Protein AF-A0A1J3HU16-F1 (afdb_monomer)

InterPro domains:
  IPR007064 Nmd3, N-terminal [PF04981] (1-52)
  IPR039768 Ribosomal export protein Nmd3 [PTHR12746] (1-208)
  IPR048898 60S ribosomal export protein NMD3, OB-fold domain [PF21192] (119-208)
  IPR048899 60S ribosomal export protein NMD3, SH3 domain [PF21193] (55-98)

Secondary structure (DSSP, 8-state):
-----SSHHHHHHHHHHHHHHS-EEEEEEEEEEEEETTTTEEEEEEEEEEEE-SPPTT-EEE--HHHHHHTTS--SEEEEEEESSSEEEE-TTT--EEEE-HHHHHHS----SB-GGG-EEEEEEEEPPPSEEEEETTEEEEEEEEEEEETTEEEEEEEEEESBTTT--TT-EEEEEETTT-----HHHHHHHHH-TT---SEEEEE-

Foldseek 3Di:
DDDDDPDPVVVVVVVVVCLQFFQKDKDKDKDFPDADPVVRDTDIDIDIGIDTAQDDAQFWAQADPVLCVVQVNDDSTWGFHDGTQWTWTADFAPRDIGIGHSVNCVVPPGHGLGDPVQWFKKAWAAKAAFPDWDQDPNDIWTWIWTWIDTPVCNVDIFTFIGRHRVPDDHGDMFIKHQPQPDPRPDPSVVVVQVVDPVGDGRIYTRGD

Solvent-accessible surface area (backbone atoms only — not comparable to full-atom values): 11831 Å² total; per-residue (Å²): 140,86,85,88,66,97,46,71,66,59,48,52,52,50,54,56,50,45,49,63,54,33,31,53,52,71,49,80,50,75,43,83,74,49,71,42,83,90,78,72,46,73,44,68,50,77,46,75,54,74,45,69,65,87,61,49,59,62,14,35,29,42,45,52,70,73,56,16,53,76,56,76,62,44,60,44,60,29,35,25,74,41,70,32,35,40,39,33,38,33,20,53,87,76,67,48,67,44,78,41,44,38,68,62,38,70,76,64,66,78,63,52,59,41,54,59,87,65,53,41,57,27,37,29,66,40,62,46,77,61,80,46,74,44,76,55,96,90,40,82,35,13,35,14,45,32,35,32,21,38,67,92,43,66,91,53,73,46,82,35,62,26,36,52,37,80,77,60,48,58,77,36,61,32,33,18,41,53,53,69,78,52,87,65,95,34,72,49,50,52,52,47,55,75,68,41,90,85,56,73,67,55,44,44,69,76,45,108

Sequence (208 aa):
IDFFFGNKSHANSFVEFLRKVVPIEYRQDQQLVSHDVKSSLYNYKYTYSVKICPVCREDLVCLPSKVASGLGNLGPLVVCTKVSDNITLLDPRTLRCAFLDARQYWRSGFRSALTSRQLVKYFVFDVEPPVGEATVGGQKYALSYVQIARESDIGKMFYVQTHLGHILKPGDQALGYDIYGANVNDNEMEKYRLSVKNGLPEAILIKK

Structure (mmCIF, N/CA/C/O backbone):
data_AF-A0A1J3HU16-F1
#
_entry.id   AF-A0A1J3HU16-F1
#
loop_
_atom_site.group_PDB
_atom_site.id
_atom_site.type_symbol
_atom_site.label_atom_id
_atom_site.label_alt_id
_atom_site.label_comp_id
_atom_site.label_asym_id
_atom_site.label_entity_id
_atom_site.label_seq_id
_atom_site.pdbx_PDB_ins_code
_atom_site.Cartn_x
_atom_site.Cartn_y
_atom_site.Cartn_z
_atom_site.occupancy
_atom_site.B_iso_or_equiv
_atom_site.auth_seq_id
_atom_site.auth_comp_id
_atom_site.auth_asym_id
_atom_site.auth_atom_id
_atom_site.pdbx_PDB_model_num
ATOM 1 N N . ILE A 1 1 ? -18.918 -4.639 12.464 1.00 93.31 1 ILE A N 1
ATOM 2 C CA . ILE A 1 1 ? -18.837 -6.015 12.996 1.00 93.31 1 ILE A CA 1
ATOM 3 C C . ILE A 1 1 ? -18.653 -5.859 14.481 1.00 93.31 1 ILE A C 1
ATOM 5 O O . ILE A 1 1 ? -17.777 -5.098 14.882 1.00 93.31 1 ILE A O 1
ATOM 9 N N . ASP A 1 2 ? -19.500 -6.514 15.261 1.00 94.81 2 ASP A N 1
ATOM 10 C CA . ASP A 1 2 ? -19.606 -6.228 16.684 1.00 94.81 2 ASP A CA 1
ATOM 11 C C . ASP A 1 2 ? -19.319 -7.515 17.457 1.00 94.81 2 ASP A C 1
ATOM 13 O O . ASP A 1 2 ? -19.865 -8.573 17.142 1.00 94.81 2 ASP A O 1
ATOM 17 N N . PHE A 1 3 ? -18.429 -7.422 18.445 1.00 95.44 3 PHE A N 1
ATOM 18 C CA . PHE A 1 3 ? -18.041 -8.534 19.310 1.00 95.44 3 PHE A CA 1
ATOM 19 C C . PHE A 1 3 ? -18.552 -8.273 20.726 1.00 95.44 3 PHE A C 1
ATOM 21 O O . PHE A 1 3 ? -18.331 -7.196 21.282 1.00 95.44 3 PHE A O 1
ATOM 28 N N . PHE A 1 4 ? -19.211 -9.268 21.319 1.00 95.81 4 PHE A N 1
ATOM 29 C CA . PHE A 1 4 ? -19.752 -9.187 22.674 1.00 95.81 4 PHE A CA 1
ATOM 30 C C . PHE A 1 4 ? -18.927 -10.055 23.621 1.00 95.81 4 PHE A C 1
ATOM 32 O O . PHE A 1 4 ? -18.633 -11.210 23.324 1.00 95.81 4 PHE A O 1
ATOM 39 N N . PHE A 1 5 ? -18.568 -9.496 24.776 1.00 95.50 5 PHE A N 1
ATOM 40 C CA . PHE A 1 5 ? -17.759 -10.166 25.791 1.00 95.50 5 PHE A CA 1
ATOM 41 C C . PHE A 1 5 ? -18.494 -10.158 27.130 1.00 95.50 5 PHE A C 1
ATOM 43 O O . PHE A 1 5 ? -19.045 -9.131 27.521 1.00 95.50 5 PHE A O 1
ATOM 50 N N . GLY A 1 6 ? -18.460 -11.283 27.852 1.00 93.69 6 GLY A N 1
ATOM 51 C CA . GLY A 1 6 ? -19.014 -11.364 29.210 1.00 93.69 6 GLY A CA 1
ATOM 52 C C . GLY A 1 6 ? -18.191 -10.585 30.242 1.00 93.69 6 GLY A C 1
ATOM 53 O O . GLY A 1 6 ? -18.754 -10.002 31.161 1.00 93.69 6 GLY A O 1
ATOM 54 N N . ASN A 1 7 ? -16.866 -10.509 30.048 1.00 92.81 7 ASN A N 1
ATOM 55 C CA . ASN A 1 7 ? -15.950 -9.794 30.939 1.00 92.81 7 ASN A CA 1
ATOM 56 C C . ASN A 1 7 ? -15.232 -8.654 30.210 1.00 92.81 7 ASN A C 1
ATOM 58 O O . ASN A 1 7 ? -14.724 -8.827 29.099 1.00 92.81 7 ASN A O 1
ATOM 62 N N . LYS A 1 8 ? -15.078 -7.514 30.897 1.00 92.19 8 LYS A N 1
ATOM 63 C CA . LYS A 1 8 ? -14.315 -6.352 30.405 1.00 92.19 8 LYS A CA 1
ATOM 64 C C . LYS A 1 8 ? -12.852 -6.690 30.093 1.00 92.19 8 LYS A C 1
ATOM 66 O O . LYS A 1 8 ? -12.285 -6.153 29.146 1.00 92.19 8 LYS A O 1
ATOM 71 N N . SER A 1 9 ? -12.240 -7.582 30.871 1.00 94.75 9 SER A N 1
ATOM 72 C CA . SER A 1 9 ? -10.852 -8.015 30.670 1.00 94.75 9 SER A CA 1
ATOM 73 C C . SER A 1 9 ? -10.637 -8.640 29.290 1.00 94.75 9 SER A C 1
ATOM 75 O O . SER A 1 9 ? -9.690 -8.264 28.606 1.00 94.75 9 SER A O 1
ATOM 77 N N . HIS A 1 10 ? -11.546 -9.509 28.835 1.00 96.38 10 HIS A N 1
ATOM 78 C CA . HIS A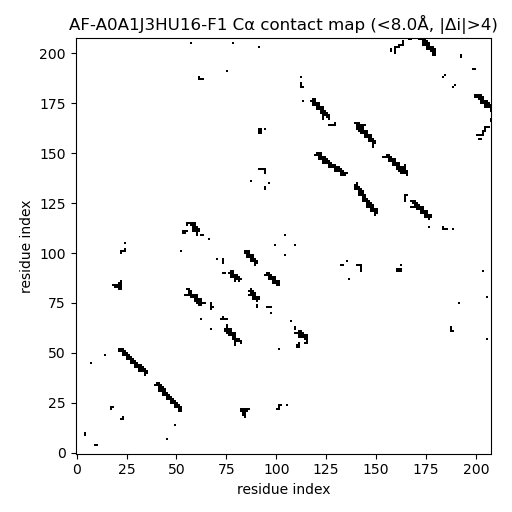 1 10 ? -11.459 -10.126 27.508 1.00 96.38 10 HIS A CA 1
ATOM 79 C C . HIS A 1 10 ? -11.587 -9.094 26.383 1.00 96.38 10 HIS A C 1
ATOM 81 O O . HIS A 1 10 ? -10.826 -9.156 25.420 1.00 96.38 10 HIS A O 1
ATOM 87 N N . ALA A 1 11 ? -12.479 -8.108 26.533 1.00 95.31 11 ALA A N 1
ATOM 88 C CA . ALA A 1 11 ? -12.597 -7.011 25.575 1.00 95.31 11 ALA A CA 1
ATOM 89 C C . ALA A 1 11 ? -11.295 -6.190 25.488 1.00 95.31 11 ALA A C 1
ATOM 91 O O . ALA A 1 11 ? -10.806 -5.929 24.391 1.00 95.31 11 ALA A O 1
ATOM 92 N N . ASN A 1 12 ? -10.682 -5.852 26.629 1.00 95.12 12 ASN A N 1
ATOM 93 C CA . ASN A 1 12 ? -9.389 -5.158 26.659 1.00 95.12 12 ASN A CA 1
ATOM 94 C C . ASN A 1 12 ? -8.281 -5.975 25.980 1.00 95.12 12 ASN A C 1
ATOM 96 O O . ASN A 1 12 ? -7.541 -5.434 25.164 1.00 95.12 12 ASN A O 1
ATOM 100 N N . SER A 1 13 ? -8.180 -7.274 26.279 1.00 96.62 13 SER A N 1
ATOM 101 C CA . SER A 1 13 ? -7.195 -8.155 25.641 1.00 96.62 13 SER A CA 1
ATOM 102 C C . SER A 1 13 ? -7.394 -8.243 24.128 1.00 96.62 13 SER A C 1
ATOM 104 O O . SER A 1 13 ? -6.413 -8.272 23.390 1.00 96.62 13 SER A O 1
ATOM 106 N N . PHE A 1 14 ? -8.643 -8.244 23.656 1.00 96.44 14 PHE A N 1
ATOM 107 C CA . PHE A 1 14 ? -8.948 -8.245 22.227 1.00 96.44 14 PHE A CA 1
ATOM 108 C C . PHE A 1 14 ? -8.526 -6.938 21.545 1.00 96.44 14 PHE A C 1
ATOM 110 O O . PHE A 1 14 ? -7.882 -6.969 20.500 1.00 96.44 14 PHE A O 1
ATOM 117 N N . VAL A 1 15 ? -8.816 -5.785 22.154 1.00 96.06 15 VAL A N 1
ATOM 118 C CA . VAL A 1 15 ? -8.363 -4.483 21.635 1.00 96.06 15 VAL A CA 1
ATOM 119 C C . VAL A 1 15 ? -6.832 -4.399 21.613 1.00 96.06 15 VAL A C 1
ATOM 121 O O . VAL A 1 15 ? -6.253 -3.913 20.642 1.00 96.06 15 VAL A O 1
ATOM 124 N N . GLU A 1 16 ? -6.163 -4.920 22.642 1.00 95.19 16 GLU A N 1
ATOM 125 C CA . GLU A 1 16 ? -4.700 -4.942 22.715 1.00 95.19 16 GLU A CA 1
ATOM 126 C C . GLU A 1 16 ? -4.080 -5.890 21.678 1.00 95.19 16 GLU A C 1
ATOM 128 O O . GLU A 1 16 ? -3.022 -5.601 21.121 1.00 95.19 16 GLU A O 1
ATOM 133 N N . PHE A 1 17 ? -4.756 -6.998 21.362 1.00 95.94 17 PHE A N 1
ATOM 134 C CA . PHE A 1 17 ? -4.392 -7.849 20.233 1.00 95.94 17 PHE A CA 1
ATOM 135 C C . PHE A 1 17 ? -4.504 -7.087 18.908 1.00 95.94 17 PHE A C 1
ATOM 137 O O . PHE A 1 17 ? -3.545 -7.088 18.138 1.00 95.94 17 PHE A O 1
ATOM 144 N N . LEU A 1 18 ? -5.617 -6.380 18.668 1.00 95.19 18 LEU A N 1
ATOM 145 C CA . LEU A 1 18 ? -5.807 -5.594 17.444 1.00 95.19 18 LEU A CA 1
ATOM 146 C C . LEU A 1 18 ? -4.696 -4.555 17.252 1.00 95.19 18 LEU A C 1
ATOM 148 O O . LEU A 1 18 ? -4.158 -4.457 16.154 1.00 95.19 18 LEU A O 1
ATOM 152 N N . ARG A 1 19 ? -4.281 -3.857 18.318 1.00 93.44 19 ARG A N 1
ATOM 153 C CA . ARG A 1 19 ? -3.154 -2.904 18.270 1.00 93.44 19 ARG A CA 1
ATOM 154 C C . ARG A 1 19 ? -1.837 -3.510 17.788 1.00 93.44 19 ARG A C 1
ATOM 156 O O . ARG A 1 19 ? -1.028 -2.793 17.214 1.00 93.44 19 ARG A O 1
ATOM 163 N N . LYS A 1 20 ? -1.597 -4.796 18.058 1.00 93.38 20 LYS A N 1
ATOM 164 C CA . LYS A 1 20 ? -0.353 -5.481 17.673 1.00 93.38 20 LYS A CA 1
ATOM 165 C C . LYS A 1 20 ? -0.353 -5.945 16.221 1.00 93.38 20 LYS A C 1
ATOM 167 O O . LYS A 1 20 ? 0.717 -6.186 15.675 1.00 93.38 20 LYS A O 1
ATOM 172 N N . VAL A 1 21 ? -1.529 -6.123 15.621 1.00 93.62 21 VAL A N 1
ATOM 173 C CA . VAL A 1 21 ? -1.657 -6.704 14.276 1.00 93.62 21 VAL A CA 1
ATOM 174 C C . VAL A 1 21 ? -2.055 -5.684 13.217 1.00 93.62 21 VAL A C 1
ATOM 176 O O . VAL A 1 21 ? -1.715 -5.879 12.054 1.00 93.62 21 VAL A O 1
ATOM 179 N N . VAL A 1 22 ? -2.760 -4.612 13.595 1.00 94.44 22 VAL A N 1
ATOM 180 C CA . VAL A 1 22 ? -3.216 -3.568 12.671 1.00 94.44 22 VAL A CA 1
ATOM 181 C C . VAL A 1 22 ? -3.161 -2.170 13.304 1.00 94.44 22 VAL A C 1
ATOM 183 O O . VAL A 1 22 ? -3.368 -2.029 14.514 1.00 94.44 22 VAL A O 1
ATOM 186 N N . PRO A 1 23 ? -2.978 -1.097 12.512 1.00 94.31 23 PRO A N 1
ATOM 187 C CA . PRO A 1 23 ? -2.979 0.261 13.031 1.00 94.31 23 PRO A CA 1
ATOM 188 C C . PRO A 1 23 ? -4.425 0.676 13.316 1.00 94.31 23 PRO A C 1
ATOM 190 O O . PRO A 1 23 ? -5.244 0.799 12.396 1.00 94.31 23 PRO A O 1
ATOM 193 N N . ILE A 1 24 ? -4.746 0.892 14.594 1.00 95.62 24 ILE A N 1
ATOM 194 C CA . ILE A 1 24 ? -6.099 1.248 15.038 1.00 95.62 24 ILE A CA 1
ATOM 195 C C . ILE A 1 24 ? -6.145 2.546 15.834 1.00 95.62 24 ILE A C 1
ATOM 197 O O . ILE A 1 24 ? -5.217 2.892 16.564 1.00 95.62 24 ILE A O 1
ATOM 201 N N . GLU A 1 25 ? -7.276 3.230 15.731 1.00 94.69 25 GLU A N 1
ATOM 202 C CA . GLU A 1 25 ? -7.736 4.229 16.691 1.00 94.69 25 GLU A CA 1
ATOM 203 C C . GLU A 1 25 ? -8.942 3.635 17.409 1.00 94.69 25 GLU A C 1
ATOM 205 O O . GLU A 1 25 ? -9.815 3.050 16.769 1.00 94.69 25 GLU A O 1
ATOM 210 N N . TYR A 1 26 ? -9.017 3.759 18.732 1.00 95.00 26 TYR A N 1
ATOM 211 C CA . TYR A 1 26 ? -10.227 3.362 19.435 1.00 95.00 26 TYR A CA 1
ATOM 212 C C . TYR A 1 26 ? -10.632 4.360 20.501 1.00 95.00 26 TYR A C 1
ATOM 214 O O . TYR A 1 26 ? -9.804 5.051 21.094 1.00 95.00 26 TYR A O 1
ATOM 222 N N . ARG A 1 27 ? -11.932 4.363 20.777 1.00 94.94 27 ARG A N 1
ATOM 223 C CA . ARG A 1 27 ? -12.559 5.090 21.872 1.00 94.94 27 ARG A CA 1
ATOM 224 C C . ARG A 1 27 ? -13.280 4.105 22.783 1.00 94.94 27 ARG A C 1
ATOM 226 O O . ARG A 1 27 ? -13.908 3.163 22.304 1.00 94.94 27 ARG A O 1
ATOM 233 N N . GLN A 1 28 ? -13.178 4.327 24.088 1.00 95.12 28 GLN A N 1
ATOM 234 C CA . GLN A 1 28 ? -13.913 3.575 25.096 1.00 95.12 28 GLN A CA 1
ATOM 235 C C . GLN A 1 28 ? -14.977 4.484 25.707 1.00 95.12 28 GLN A C 1
ATOM 237 O O . GLN A 1 28 ? -14.651 5.560 26.199 1.00 95.12 28 GLN A O 1
ATOM 242 N N . ASP A 1 29 ? -16.216 4.012 25.729 1.00 94.06 29 ASP A N 1
ATOM 243 C CA . ASP A 1 29 ? -17.324 4.648 26.431 1.00 94.06 29 ASP A CA 1
ATOM 244 C C . ASP A 1 29 ? -17.891 3.671 27.477 1.00 94.06 29 ASP A C 1
ATOM 246 O O . ASP A 1 29 ? -17.781 2.447 27.346 1.00 94.06 29 ASP A O 1
ATOM 250 N N . GLN A 1 30 ? -18.477 4.208 28.547 1.00 93.44 30 GLN A N 1
ATOM 251 C CA . GLN A 1 30 ? -19.139 3.419 29.586 1.00 93.44 30 GLN A CA 1
ATOM 252 C C . GLN A 1 30 ? -20.523 3.992 29.878 1.00 93.44 30 GLN A C 1
ATOM 254 O O . GLN A 1 30 ? -20.693 5.205 29.972 1.00 93.44 30 GLN A O 1
ATOM 259 N N . GLN A 1 31 ? -21.499 3.108 30.040 1.00 92.06 31 GLN A N 1
ATOM 260 C CA . GLN A 1 31 ? -22.870 3.448 30.390 1.00 92.06 31 GLN A CA 1
ATOM 261 C C . GLN A 1 31 ? -23.229 2.746 31.698 1.00 92.06 31 GLN A C 1
ATOM 263 O O . GLN A 1 31 ? -23.089 1.528 31.805 1.00 92.06 31 GLN A O 1
ATOM 268 N N . LEU A 1 32 ? -23.687 3.504 32.696 1.00 92.25 32 LEU A N 1
ATOM 269 C CA . LEU A 1 32 ? -24.220 2.927 33.928 1.00 92.25 32 LEU A CA 1
ATOM 270 C C . LEU A 1 32 ? -25.569 2.268 33.619 1.00 92.25 32 LEU A C 1
ATOM 272 O O . LEU A 1 32 ? -26.473 2.923 33.107 1.00 92.25 32 LEU A O 1
ATOM 276 N N . VAL A 1 33 ? -25.685 0.975 33.911 1.00 91.75 33 VAL A N 1
ATOM 277 C CA . VAL A 1 33 ? -26.916 0.196 33.718 1.00 91.75 33 VAL A CA 1
ATOM 278 C C . VAL A 1 33 ? -27.712 0.148 35.014 1.00 91.75 33 VAL A C 1
ATOM 280 O O . VAL A 1 33 ? -28.913 0.393 35.010 1.00 91.75 33 VAL A O 1
ATOM 283 N N . SER A 1 34 ? -27.047 -0.146 36.132 1.00 90.25 34 SER A N 1
ATOM 284 C CA . SER A 1 34 ? -27.687 -0.174 37.446 1.00 90.25 34 SER A CA 1
ATOM 285 C C . SER A 1 34 ? -26.686 0.113 38.559 1.00 90.25 34 SER A C 1
ATOM 287 O O . SER A 1 34 ? -25.485 -0.109 38.403 1.00 90.25 34 SER A O 1
ATOM 289 N N . HIS A 1 35 ? -27.192 0.564 39.701 1.00 92.44 35 HIS A N 1
ATOM 290 C CA . HIS A 1 35 ? -26.414 0.791 40.912 1.00 92.44 35 HIS A CA 1
ATOM 291 C C . HIS A 1 35 ? -27.205 0.283 42.121 1.00 92.44 35 HIS A C 1
ATOM 293 O O . HIS A 1 35 ? -28.369 0.649 42.285 1.00 92.44 35 HIS A O 1
ATOM 299 N N . ASP A 1 36 ? -26.587 -0.557 42.949 1.00 89.12 36 ASP A N 1
ATOM 300 C CA . ASP A 1 36 ? -27.142 -0.978 44.234 1.00 89.12 36 ASP A CA 1
ATOM 301 C C . ASP A 1 36 ? -26.549 -0.122 45.357 1.00 89.12 36 ASP A C 1
ATOM 303 O O . ASP A 1 36 ? -25.391 -0.276 45.741 1.00 89.12 36 ASP A O 1
ATOM 307 N N . VAL A 1 37 ? -27.377 0.771 45.902 1.00 87.19 37 VAL A N 1
ATOM 308 C CA . VAL A 1 37 ? -26.998 1.735 46.945 1.00 87.19 37 VAL A CA 1
ATOM 309 C C . VAL A 1 37 ? -26.574 1.043 48.245 1.00 87.19 37 VAL A C 1
ATOM 311 O O . VAL A 1 37 ? -25.753 1.583 48.981 1.00 87.19 37 VAL A O 1
ATOM 314 N N . LYS A 1 38 ? -27.104 -0.151 48.543 1.00 87.81 38 LYS A N 1
ATOM 315 C CA . LYS A 1 38 ? -26.815 -0.852 49.805 1.00 87.81 38 LYS A CA 1
ATOM 316 C C . LYS A 1 38 ? -25.465 -1.557 49.777 1.00 87.81 38 LYS A C 1
ATOM 318 O O . LYS A 1 38 ? -24.774 -1.583 50.789 1.00 87.81 38 LYS A O 1
ATOM 323 N N . SER A 1 39 ? -25.097 -2.122 48.629 1.00 83.12 39 SER A N 1
ATOM 324 C CA . SER A 1 39 ? -23.826 -2.830 48.437 1.00 83.12 39 SER A CA 1
ATOM 325 C C . SER A 1 39 ? -22.752 -1.980 47.748 1.00 83.12 39 SER A C 1
ATOM 327 O O . SER A 1 39 ? -21.614 -2.424 47.624 1.00 83.12 39 SER A O 1
ATOM 329 N N . SER A 1 40 ? -23.088 -0.755 47.318 1.00 87.25 40 SER A N 1
ATOM 330 C CA . SER A 1 40 ? -22.221 0.121 46.512 1.00 87.25 40 SER A CA 1
ATOM 331 C C . SER A 1 40 ? -21.687 -0.562 45.242 1.00 87.25 40 SER A C 1
ATOM 333 O O . SER A 1 40 ? -20.582 -0.269 44.780 1.00 87.25 40 SER A O 1
ATOM 335 N N . LEU A 1 41 ? -22.464 -1.490 44.671 1.00 86.75 41 LEU A N 1
ATOM 336 C CA . LEU A 1 41 ? -22.131 -2.196 43.434 1.00 86.75 41 LEU A CA 1
ATOM 337 C C . LEU A 1 41 ? -22.701 -1.456 42.225 1.00 86.75 41 LEU A C 1
ATOM 339 O O . LEU A 1 41 ? -23.889 -1.137 42.166 1.00 86.75 41 LEU A O 1
ATOM 343 N N . TYR A 1 42 ? -21.853 -1.227 41.225 1.00 87.62 42 TYR A N 1
ATOM 344 C CA . TYR A 1 42 ? -22.211 -0.541 39.988 1.00 87.62 42 TYR A CA 1
ATOM 345 C C . TYR A 1 42 ? -22.063 -1.489 38.801 1.00 87.62 42 TYR A C 1
ATOM 347 O O . TYR A 1 42 ? -20.982 -2.024 38.555 1.00 87.62 42 TYR A O 1
ATOM 355 N N . ASN A 1 43 ? -23.130 -1.641 38.022 1.00 87.94 43 ASN A N 1
ATOM 356 C CA . ASN A 1 43 ? -23.112 -2.401 36.781 1.00 87.94 43 ASN A CA 1
ATOM 357 C C . ASN A 1 43 ? -22.964 -1.443 35.605 1.00 87.94 43 ASN A C 1
ATOM 359 O O . ASN A 1 43 ? -23.867 -0.658 35.307 1.00 87.94 43 ASN A O 1
ATOM 363 N N . TYR A 1 44 ? -21.831 -1.537 34.918 1.00 90.62 44 TYR A N 1
ATOM 364 C CA . TYR A 1 44 ? -21.532 -0.743 33.733 1.00 90.62 44 TYR A CA 1
ATOM 365 C C . TYR A 1 44 ? -21.534 -1.612 32.479 1.00 90.62 44 TYR A C 1
ATOM 367 O O . TYR A 1 44 ? -20.977 -2.710 32.464 1.00 90.62 44 TYR A O 1
ATOM 375 N N . LYS A 1 45 ? -22.093 -1.077 31.394 1.00 92.62 45 LYS A N 1
ATOM 376 C CA . LYS A 1 45 ? -21.897 -1.587 30.040 1.00 92.62 45 LYS A CA 1
ATOM 377 C C . LYS A 1 45 ? -20.769 -0.798 29.385 1.00 92.62 45 LYS A C 1
ATOM 379 O O . LYS A 1 45 ? -20.826 0.428 29.320 1.00 92.62 45 LYS A O 1
ATOM 384 N N . TYR A 1 46 ? -19.748 -1.503 28.915 1.00 94.25 46 TYR A N 1
ATOM 385 C CA . TYR A 1 46 ? -18.593 -0.909 28.243 1.00 94.25 46 TYR A CA 1
ATOM 386 C C . TYR A 1 46 ? -18.704 -1.100 26.734 1.00 94.25 46 TYR A C 1
ATOM 388 O O . TYR A 1 46 ? -19.003 -2.201 26.273 1.00 94.25 46 TYR A O 1
ATOM 396 N N . THR A 1 47 ? -18.410 -0.044 25.981 1.00 95.75 47 THR A N 1
ATOM 397 C CA . THR A 1 47 ? -18.397 -0.062 24.517 1.00 95.75 47 THR A CA 1
ATOM 398 C C . THR A 1 47 ? -17.034 0.404 24.026 1.00 95.75 47 THR A C 1
ATOM 400 O O . THR A 1 47 ? -16.553 1.463 24.425 1.00 95.75 47 THR A O 1
ATOM 403 N N . TYR A 1 48 ? -16.420 -0.379 23.141 1.00 96.44 48 TYR A N 1
ATOM 404 C CA . TYR A 1 48 ? -15.153 -0.046 22.495 1.00 96.44 48 TYR A CA 1
ATOM 405 C C . TYR A 1 48 ? -15.414 0.171 21.006 1.00 96.44 48 TYR A C 1
ATOM 407 O O . TYR A 1 48 ? -15.735 -0.770 20.284 1.00 96.44 48 TYR A O 1
ATOM 415 N N . SER A 1 49 ? -15.295 1.414 20.545 1.00 96.44 49 SER A N 1
ATOM 416 C CA . SER A 1 49 ? -15.398 1.759 19.128 1.00 96.44 49 SER A CA 1
ATOM 417 C C . SER A 1 49 ? -14.000 1.747 18.528 1.00 96.44 49 SER A C 1
ATOM 419 O O . SER A 1 49 ? -13.204 2.636 18.823 1.00 96.44 49 SER A O 1
ATOM 421 N N . VAL A 1 50 ? -13.687 0.721 17.735 1.00 96.19 50 VAL A N 1
ATOM 422 C CA . VAL A 1 50 ? -12.375 0.539 17.100 1.00 96.19 50 VAL A CA 1
ATOM 423 C C . VAL A 1 50 ? -12.475 0.861 15.610 1.00 96.19 50 VAL A C 1
ATOM 425 O O . VAL A 1 50 ? -13.319 0.312 14.905 1.00 96.19 50 VAL A O 1
ATOM 428 N N . LYS A 1 51 ? -11.589 1.728 15.120 1.00 95.19 51 LYS A N 1
ATOM 429 C CA . LYS A 1 51 ? -11.414 2.071 13.708 1.00 95.19 51 LYS A CA 1
ATOM 430 C C . LYS A 1 51 ? -10.072 1.547 13.217 1.00 95.19 51 LYS A C 1
ATOM 432 O O . LYS A 1 51 ? -9.039 1.817 13.826 1.00 95.19 51 LYS A O 1
ATOM 437 N N . ILE A 1 52 ? -10.095 0.826 12.102 1.00 94.19 52 ILE A N 1
ATOM 438 C CA . ILE A 1 52 ? -8.898 0.318 11.421 1.00 94.19 52 ILE A CA 1
ATOM 439 C C . ILE A 1 52 ? -8.515 1.299 10.311 1.00 94.19 52 ILE A C 1
ATOM 441 O O . ILE A 1 52 ? -9.389 1.921 9.699 1.00 94.19 52 ILE A O 1
ATOM 445 N N . CYS A 1 53 ? -7.215 1.447 10.058 1.00 94.38 53 CYS A N 1
ATOM 446 C CA . CYS A 1 53 ? -6.730 2.198 8.907 1.00 94.38 53 CYS A CA 1
ATOM 447 C C . CYS A 1 53 ? -7.343 1.659 7.588 1.00 94.38 53 CYS A C 1
ATOM 449 O O . CYS A 1 53 ? -7.297 0.453 7.350 1.00 94.38 53 CYS A O 1
ATOM 451 N N . PRO A 1 54 ? -7.907 2.517 6.716 1.00 93.50 54 PRO A N 1
ATOM 452 C CA . PRO A 1 54 ? -8.489 2.116 5.434 1.00 93.50 54 PRO A CA 1
ATOM 453 C C . PRO A 1 54 ? -7.463 1.729 4.354 1.00 93.50 54 PRO A C 1
ATOM 455 O O . PRO A 1 54 ? -7.878 1.262 3.297 1.00 93.50 54 PRO A O 1
ATOM 458 N N . VAL A 1 55 ? -6.161 1.946 4.576 1.00 94.88 55 VAL A N 1
ATOM 459 C CA . VAL A 1 55 ? -5.103 1.626 3.604 1.00 94.88 55 VAL A CA 1
ATOM 460 C C . VAL A 1 55 ? -4.747 0.147 3.698 1.00 94.88 55 VAL A C 1
ATOM 462 O O . VAL A 1 55 ? -4.400 -0.346 4.773 1.00 94.88 55 VAL A O 1
ATOM 465 N N . CYS A 1 56 ? -4.812 -0.556 2.570 1.00 94.44 56 CYS A N 1
ATOM 466 C CA . CYS A 1 56 ? -4.487 -1.974 2.483 1.00 94.44 56 CYS A CA 1
ATOM 467 C C . CYS A 1 56 ? -3.096 -2.206 1.883 1.00 94.44 56 CYS A C 1
ATOM 469 O O . CYS A 1 56 ? -2.498 -1.336 1.252 1.00 94.44 56 CYS A O 1
ATOM 471 N N . ARG A 1 57 ? -2.590 -3.431 2.050 1.00 94.81 57 ARG A N 1
ATOM 472 C CA . ARG A 1 57 ? -1.412 -3.904 1.316 1.00 94.81 57 ARG A CA 1
ATOM 473 C C . ARG A 1 57 ? -1.683 -3.817 -0.193 1.00 94.81 57 ARG A C 1
ATOM 475 O O . ARG A 1 57 ? -2.774 -4.172 -0.625 1.00 94.81 57 ARG A O 1
ATOM 482 N N . GLU A 1 58 ? -0.675 -3.410 -0.960 1.00 95.25 58 GLU A N 1
ATOM 483 C CA . GLU A 1 58 ? -0.689 -3.221 -2.422 1.00 95.25 58 GLU A CA 1
ATOM 484 C C . GLU A 1 58 ? -1.494 -2.012 -2.919 1.00 95.25 58 GLU A C 1
ATOM 486 O O . GLU A 1 58 ? -1.556 -1.779 -4.126 1.00 95.25 58 GLU A O 1
ATOM 491 N N . ASP A 1 59 ? -2.066 -1.206 -2.026 1.00 95.75 59 ASP A N 1
ATOM 492 C CA . ASP A 1 59 ? -2.746 0.025 -2.419 1.00 95.75 59 ASP A CA 1
ATOM 493 C C . ASP A 1 59 ? -1.751 1.103 -2.868 1.00 95.75 59 ASP A C 1
ATOM 495 O O . ASP A 1 59 ? -0.657 1.252 -2.306 1.00 95.75 59 ASP A O 1
ATOM 499 N N . LEU A 1 60 ? -2.165 1.887 -3.865 1.00 95.31 60 LEU A N 1
ATOM 500 C CA . LEU A 1 60 ? -1.457 3.088 -4.291 1.00 95.31 60 LEU A CA 1
ATOM 501 C C . LEU A 1 60 ? -1.999 4.287 -3.521 1.00 95.31 60 LEU A C 1
ATOM 503 O O . LEU A 1 60 ? -3.204 4.542 -3.503 1.00 95.31 60 LEU A O 1
ATOM 507 N N . VAL A 1 61 ? -1.103 5.056 -2.924 1.00 95.06 61 VAL A N 1
ATOM 508 C CA . VAL A 1 61 ? -1.431 6.243 -2.141 1.00 95.06 61 VAL A CA 1
ATOM 509 C C . VAL A 1 61 ? -0.737 7.448 -2.762 1.00 95.06 61 VAL A C 1
ATOM 511 O O . VAL A 1 61 ? 0.459 7.405 -3.052 1.00 95.06 61 VAL A O 1
ATOM 514 N N . CYS A 1 62 ? -1.481 8.542 -2.916 1.00 93.62 62 CYS A N 1
ATOM 515 C CA . CYS A 1 62 ? -0.898 9.852 -3.164 1.00 93.62 62 CYS A CA 1
ATOM 516 C C . CYS A 1 62 ? -0.827 10.613 -1.841 1.00 93.62 62 CYS A C 1
ATOM 518 O O . CYS A 1 62 ? -1.848 10.982 -1.263 1.00 93.62 62 CYS A O 1
ATOM 520 N N . LEU A 1 63 ? 0.384 10.794 -1.321 1.00 93.38 63 LEU A N 1
ATOM 521 C CA . LEU A 1 63 ? 0.593 11.443 -0.036 1.00 93.38 63 LEU A CA 1
ATOM 522 C C . LEU A 1 63 ? 0.314 12.947 -0.138 1.00 93.38 63 LEU A C 1
ATOM 524 O O . LEU A 1 63 ? 0.889 13.613 -1.004 1.00 93.38 63 LEU A O 1
ATOM 528 N N . PRO A 1 64 ? -0.462 13.517 0.802 1.00 92.19 64 PRO A N 1
ATOM 529 C CA . PRO A 1 64 ? -0.539 14.959 0.949 1.00 92.19 64 PRO A CA 1
ATOM 530 C C . PRO A 1 64 ? 0.842 15.548 1.240 1.00 92.19 64 PRO A C 1
ATOM 532 O O . PRO A 1 64 ? 1.618 14.971 2.006 1.00 92.19 64 PRO A O 1
ATOM 535 N N . SER A 1 65 ? 1.127 16.740 0.712 1.00 89.56 65 SER A N 1
ATOM 536 C CA . SER A 1 65 ? 2.443 17.392 0.848 1.00 89.56 65 SER A CA 1
ATOM 537 C C . SER A 1 65 ? 2.936 17.485 2.297 1.00 89.56 65 SER A C 1
ATOM 539 O O . SER A 1 65 ? 4.099 17.211 2.579 1.00 89.56 65 SER A O 1
ATOM 541 N N . LYS A 1 66 ? 2.036 17.780 3.244 1.00 90.06 66 LYS A N 1
ATOM 542 C CA . LYS A 1 66 ? 2.347 17.826 4.684 1.00 90.06 66 LYS A CA 1
ATOM 543 C C . LYS A 1 66 ? 2.849 16.483 5.222 1.00 90.06 66 LYS A C 1
ATOM 545 O O . LYS A 1 66 ? 3.781 16.458 6.023 1.00 90.06 66 LYS A O 1
ATOM 550 N N . VAL A 1 67 ? 2.237 15.381 4.787 1.00 92.00 67 VAL A N 1
ATOM 551 C CA . VAL A 1 67 ? 2.614 14.022 5.200 1.00 92.00 67 VAL A CA 1
ATOM 552 C C . VAL A 1 67 ? 3.933 13.634 4.542 1.00 92.00 67 VAL A C 1
ATOM 554 O O . VAL A 1 67 ? 4.846 13.187 5.229 1.00 92.00 67 VAL A O 1
ATOM 557 N N . ALA A 1 68 ? 4.069 13.886 3.238 1.00 91.81 68 ALA A N 1
ATOM 558 C CA . ALA A 1 68 ? 5.296 13.638 2.488 1.00 91.81 68 ALA A CA 1
ATOM 559 C C . ALA A 1 68 ? 6.510 14.339 3.121 1.00 91.81 68 ALA A C 1
ATOM 561 O O . ALA A 1 68 ? 7.538 13.700 3.352 1.00 91.81 68 ALA A O 1
ATOM 562 N N . SER A 1 69 ? 6.386 15.625 3.474 1.00 91.12 69 SER A N 1
ATOM 563 C CA . SER A 1 69 ? 7.453 16.378 4.145 1.00 91.12 69 SER A CA 1
ATOM 564 C C . SER A 1 69 ? 7.774 15.839 5.539 1.00 91.12 69 SER A C 1
ATOM 566 O O . SER A 1 69 ? 8.948 15.719 5.884 1.00 91.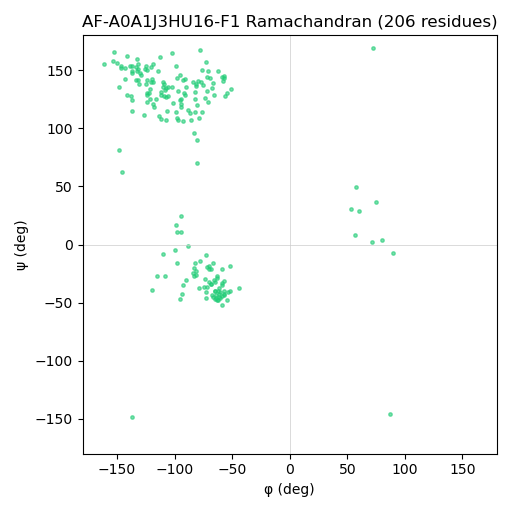12 69 SER A O 1
ATOM 568 N N . GLY A 1 70 ? 6.759 15.445 6.316 1.00 90.31 70 GLY A N 1
ATOM 569 C CA . GLY A 1 70 ? 6.954 14.802 7.620 1.00 90.31 70 GLY A CA 1
ATOM 570 C C . GLY A 1 70 ? 7.672 13.449 7.539 1.00 90.31 70 GLY A C 1
ATOM 571 O O . GLY A 1 70 ? 8.376 13.074 8.472 1.00 90.31 70 GLY A O 1
ATOM 572 N N . LEU A 1 71 ? 7.551 12.748 6.408 1.00 91.06 71 LEU A N 1
ATOM 573 C CA . LEU A 1 71 ? 8.208 11.467 6.126 1.00 91.06 71 LEU A CA 1
ATOM 574 C C . LEU A 1 71 ? 9.535 11.624 5.355 1.00 91.06 71 LEU A C 1
ATOM 576 O O . LEU A 1 71 ? 9.973 10.705 4.666 1.00 91.06 71 LEU A O 1
ATOM 580 N N . GLY A 1 72 ? 10.190 12.786 5.453 1.00 89.81 72 GLY A N 1
ATOM 581 C CA . GLY A 1 72 ? 11.496 13.021 4.825 1.00 89.81 72 GLY A CA 1
ATOM 582 C C . GLY A 1 72 ? 11.423 13.227 3.309 1.00 89.81 72 GLY A C 1
ATOM 583 O O . GLY A 1 72 ? 12.317 12.778 2.581 1.00 89.81 72 GLY A O 1
ATOM 584 N N . ASN A 1 73 ? 10.363 13.899 2.849 1.00 90.94 73 ASN A N 1
ATOM 585 C CA . ASN A 1 73 ? 10.037 14.142 1.441 1.00 90.94 73 ASN A CA 1
ATOM 586 C C . ASN A 1 73 ? 9.894 12.838 0.639 1.00 90.94 73 ASN A C 1
ATOM 588 O O . ASN A 1 73 ? 10.520 12.670 -0.408 1.00 90.94 73 ASN A O 1
ATOM 592 N N . LEU A 1 74 ? 9.103 11.898 1.165 1.00 91.94 74 LEU A N 1
ATOM 593 C CA . LEU A 1 74 ? 8.746 10.661 0.469 1.00 91.94 74 LEU A CA 1
ATOM 594 C C . LEU A 1 74 ? 7.588 10.901 -0.514 1.00 91.94 74 LEU A C 1
ATOM 596 O O . LEU A 1 74 ? 6.598 11.540 -0.157 1.00 91.94 74 LEU A O 1
ATOM 600 N N . GLY A 1 75 ? 7.669 10.316 -1.710 1.00 85.31 75 GLY A N 1
ATOM 601 C CA . GLY A 1 75 ? 6.576 10.308 -2.680 1.00 85.31 75 GLY A CA 1
ATOM 602 C C . GLY A 1 75 ? 6.563 11.538 -3.603 1.00 85.31 75 GLY A C 1
ATOM 603 O O . GLY A 1 75 ? 7.628 12.017 -3.999 1.00 85.31 75 GLY A O 1
ATOM 604 N N . PRO A 1 76 ? 5.377 12.037 -4.005 1.00 88.69 76 PRO A N 1
ATOM 605 C CA . PRO A 1 76 ? 4.079 11.823 -3.354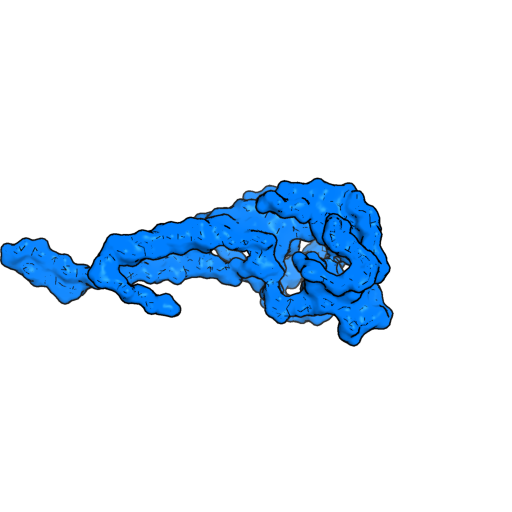 1.00 88.69 76 PRO A CA 1
ATOM 606 C C . PRO A 1 76 ? 3.370 10.515 -3.730 1.00 88.69 76 PRO A C 1
ATOM 608 O O . PRO A 1 76 ? 2.543 10.058 -2.949 1.00 88.69 76 PRO A O 1
ATOM 611 N N . LEU A 1 77 ? 3.708 9.871 -4.852 1.00 92.50 77 LEU A N 1
ATOM 612 C CA . LEU A 1 77 ? 3.186 8.541 -5.184 1.00 92.50 77 LEU A CA 1
ATOM 613 C C . LEU A 1 77 ? 3.953 7.447 -4.443 1.00 92.50 77 LEU A C 1
ATOM 615 O O . LEU A 1 77 ? 5.160 7.296 -4.627 1.00 92.50 77 LEU A O 1
ATOM 619 N N . VAL A 1 78 ? 3.245 6.670 -3.627 1.00 95.38 78 VAL A N 1
ATOM 620 C CA . VAL A 1 78 ? 3.818 5.570 -2.844 1.00 95.38 78 VAL A CA 1
ATOM 621 C C . VAL A 1 78 ? 2.901 4.353 -2.855 1.00 95.38 78 VAL A C 1
ATOM 623 O O . VAL A 1 78 ? 1.684 4.464 -2.988 1.00 95.38 78 VAL A O 1
ATOM 626 N N . VAL A 1 79 ? 3.491 3.178 -2.673 1.00 95.75 79 VAL A N 1
ATOM 627 C CA . VAL A 1 79 ? 2.793 1.896 -2.566 1.00 95.75 79 VAL A CA 1
ATOM 628 C C . VAL A 1 79 ? 2.846 1.419 -1.121 1.00 95.75 79 VAL A C 1
ATOM 630 O O . VAL A 1 79 ? 3.904 1.4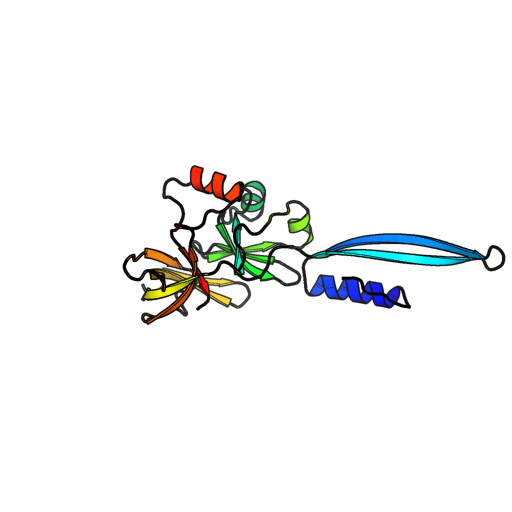46 -0.487 1.00 95.75 79 VAL A O 1
ATOM 633 N N . CYS A 1 80 ? 1.720 0.946 -0.591 1.00 95.44 80 CYS A N 1
ATOM 634 C CA . CYS A 1 80 ? 1.707 0.282 0.705 1.00 95.44 80 CYS A CA 1
ATOM 635 C C . CYS A 1 80 ? 2.194 -1.166 0.566 1.00 95.44 80 CYS A C 1
ATOM 637 O O . CYS A 1 80 ? 1.501 -2.022 0.021 1.00 95.44 80 CYS A O 1
ATOM 639 N N . THR A 1 81 ? 3.389 -1.471 1.067 1.00 94.12 81 THR A N 1
ATOM 640 C CA . THR A 1 81 ? 3.991 -2.808 0.912 1.00 94.12 81 THR A CA 1
ATOM 641 C C . THR A 1 81 ? 3.629 -3.754 2.049 1.00 94.12 81 THR A C 1
ATOM 643 O O . THR A 1 81 ? 3.516 -4.964 1.841 1.00 94.12 81 THR A O 1
ATOM 646 N N . LYS A 1 82 ? 3.421 -3.219 3.256 1.00 92.88 82 LYS A N 1
ATOM 647 C CA . LYS A 1 82 ? 3.087 -3.995 4.452 1.00 92.88 82 LYS A CA 1
ATOM 648 C C . LYS A 1 82 ? 2.194 -3.190 5.390 1.00 92.88 82 LYS A C 1
ATOM 650 O O . LYS A 1 82 ? 2.486 -2.033 5.684 1.00 92.88 82 LYS A O 1
ATOM 655 N N . VAL A 1 83 ? 1.159 -3.848 5.906 1.00 93.25 83 VAL A N 1
ATOM 656 C CA . VAL A 1 83 ? 0.319 -3.357 7.005 1.00 93.25 83 VAL A CA 1
ATOM 657 C C . VAL A 1 83 ? 0.446 -4.349 8.160 1.00 93.25 83 VAL A C 1
ATOM 659 O O . VAL A 1 83 ? 0.202 -5.540 7.982 1.00 93.25 83 VAL A O 1
ATOM 662 N N . SER A 1 84 ? 0.905 -3.857 9.304 1.00 91.12 84 SER A N 1
ATOM 663 C CA . SER A 1 84 ? 1.087 -4.565 10.580 1.00 91.12 84 SER A CA 1
ATOM 664 C C . SER A 1 84 ? 0.586 -3.625 11.689 1.00 91.12 84 SER A C 1
ATOM 666 O O . SER A 1 84 ? -0.269 -2.786 11.428 1.00 91.12 84 SER A O 1
ATOM 668 N N . ASP A 1 85 ? 1.147 -3.669 12.893 1.00 90.69 85 ASP A N 1
ATOM 669 C CA . ASP A 1 85 ? 1.151 -2.545 13.843 1.00 90.69 85 ASP A CA 1
ATOM 670 C C . ASP A 1 85 ? 1.489 -1.184 13.191 1.00 90.69 85 ASP A C 1
ATOM 672 O O . ASP A 1 85 ? 0.862 -0.171 13.512 1.00 90.69 85 ASP A O 1
ATOM 676 N N . ASN A 1 86 ? 2.412 -1.183 12.220 1.00 92.81 86 ASN A N 1
ATOM 677 C CA . ASN A 1 86 ? 2.799 -0.014 11.428 1.00 92.81 86 ASN A CA 1
ATOM 678 C C . ASN A 1 86 ? 2.519 -0.206 9.926 1.00 92.81 86 ASN A C 1
ATOM 680 O O . ASN A 1 86 ? 2.509 -1.324 9.399 1.00 92.81 86 ASN A O 1
ATOM 684 N N . ILE A 1 87 ? 2.345 0.909 9.216 1.00 94.31 87 ILE A N 1
ATOM 685 C CA . ILE A 1 87 ? 2.181 0.960 7.759 1.00 94.31 87 ILE A CA 1
ATOM 686 C C . ILE A 1 87 ? 3.551 1.208 7.131 1.00 94.31 87 ILE A C 1
ATOM 688 O O . ILE A 1 87 ? 4.228 2.177 7.466 1.00 94.31 87 ILE A O 1
ATOM 692 N N . THR A 1 88 ? 3.964 0.342 6.209 1.00 94.56 88 THR A N 1
ATOM 693 C CA . THR A 1 88 ? 5.189 0.530 5.421 1.00 94.56 88 THR A CA 1
ATOM 694 C C . THR A 1 88 ? 4.826 1.045 4.036 1.00 94.56 88 THR A C 1
ATOM 696 O O . THR A 1 88 ? 4.068 0.402 3.305 1.00 94.56 88 THR A O 1
ATOM 699 N N . LEU A 1 89 ? 5.373 2.205 3.687 1.00 95.31 89 LEU A N 1
ATOM 700 C CA . LEU A 1 89 ? 5.210 2.850 2.389 1.00 95.31 89 LEU A CA 1
ATOM 701 C C . LEU A 1 89 ? 6.530 2.776 1.623 1.00 95.31 89 LEU A C 1
ATOM 703 O O . LEU A 1 89 ? 7.592 3.000 2.205 1.00 95.31 89 LEU A O 1
ATOM 707 N N . LEU A 1 90 ? 6.455 2.486 0.329 1.00 95.31 90 LEU A N 1
ATOM 708 C CA . LEU A 1 90 ? 7.587 2.430 -0.592 1.00 95.31 90 LEU A CA 1
ATOM 709 C C . LEU A 1 90 ? 7.333 3.382 -1.760 1.00 95.31 90 LEU A C 1
ATOM 711 O O . LEU A 1 90 ? 6.278 3.321 -2.386 1.00 95.31 90 LEU A O 1
ATOM 715 N N . ASP A 1 91 ? 8.306 4.224 -2.085 1.00 94.38 91 ASP A N 1
ATOM 716 C CA . ASP A 1 91 ? 8.318 4.946 -3.354 1.00 94.38 91 ASP A CA 1
ATOM 717 C C . ASP A 1 91 ? 8.894 4.020 -4.446 1.00 94.38 91 ASP A C 1
ATOM 719 O O . ASP A 1 91 ? 10.080 3.671 -4.387 1.00 94.38 91 ASP A O 1
ATOM 723 N N . PRO A 1 92 ? 8.090 3.610 -5.447 1.00 92.62 92 PRO A N 1
ATOM 724 C CA . PRO A 1 92 ? 8.519 2.661 -6.475 1.00 92.62 92 PRO A CA 1
ATOM 725 C C . PRO A 1 92 ? 9.615 3.214 -7.398 1.00 92.62 92 PRO A C 1
ATOM 727 O O . PRO A 1 92 ? 10.255 2.436 -8.101 1.00 92.62 92 PRO A O 1
ATOM 730 N N . ARG A 1 93 ? 9.839 4.535 -7.403 1.00 89.94 93 ARG A N 1
ATOM 731 C CA . ARG A 1 93 ? 10.809 5.218 -8.266 1.00 89.94 93 ARG A CA 1
ATOM 732 C C . ARG A 1 93 ? 12.170 5.392 -7.601 1.00 89.94 93 ARG A C 1
ATOM 734 O O . ARG A 1 93 ? 13.197 5.366 -8.267 1.00 89.94 93 ARG A O 1
ATOM 741 N N . THR A 1 94 ? 12.180 5.619 -6.289 1.00 90.88 94 THR A N 1
ATOM 742 C CA . THR A 1 94 ? 13.412 5.918 -5.537 1.00 90.88 94 THR A CA 1
ATOM 743 C C . THR A 1 94 ? 13.843 4.791 -4.605 1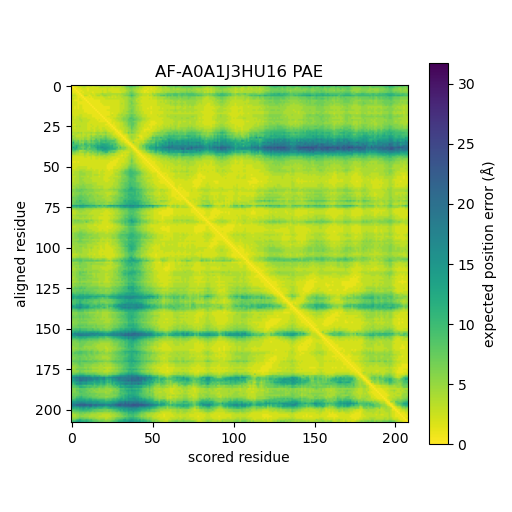.00 90.88 94 THR A C 1
ATOM 745 O O . THR A 1 94 ? 14.918 4.873 -4.018 1.00 90.88 94 THR A O 1
ATOM 748 N N . LEU A 1 95 ? 13.007 3.760 -4.433 1.00 93.25 95 LEU A N 1
ATOM 749 C CA . LEU A 1 95 ? 13.140 2.701 -3.424 1.00 93.25 95 LEU A CA 1
ATOM 750 C C . LEU A 1 95 ? 13.210 3.202 -1.973 1.00 93.25 95 LEU A C 1
ATOM 752 O O . LEU A 1 95 ? 13.459 2.417 -1.055 1.00 93.25 95 LEU A O 1
ATOM 756 N N . ARG A 1 96 ? 12.977 4.498 -1.730 1.00 93.12 96 ARG A N 1
ATOM 757 C CA . ARG A 1 96 ? 12.904 5.035 -0.373 1.00 93.12 96 ARG A CA 1
ATOM 758 C C . ARG A 1 96 ? 11.642 4.520 0.297 1.00 93.12 96 ARG A C 1
ATOM 760 O O . ARG A 1 96 ? 10.586 4.406 -0.323 1.00 93.12 96 ARG A O 1
ATOM 767 N N . CYS A 1 97 ? 11.751 4.251 1.588 1.00 93.12 97 CYS A N 1
ATOM 768 C CA . CYS A 1 97 ? 10.642 3.781 2.393 1.00 93.12 97 CYS A CA 1
ATOM 769 C C . CYS A 1 97 ? 10.409 4.674 3.603 1.00 93.12 97 CYS A C 1
ATOM 771 O O . CYS A 1 97 ? 11.345 5.275 4.134 1.00 93.12 97 CYS A O 1
ATOM 773 N N . ALA A 1 98 ? 9.171 4.689 4.080 1.00 93.69 98 ALA A N 1
ATOM 774 C CA . ALA A 1 98 ? 8.839 5.238 5.383 1.00 93.69 98 ALA A CA 1
ATOM 775 C C . ALA A 1 98 ? 7.936 4.281 6.155 1.00 93.69 98 ALA A C 1
ATOM 777 O O . ALA A 1 98 ? 7.125 3.549 5.581 1.00 93.69 98 ALA A O 1
ATOM 778 N N . PHE A 1 99 ? 8.084 4.325 7.473 1.00 92.75 99 PHE A N 1
ATOM 779 C CA . PHE A 1 99 ? 7.243 3.610 8.417 1.00 92.75 99 PHE A CA 1
ATOM 780 C C . PHE A 1 99 ? 6.347 4.631 9.101 1.00 92.75 99 PHE A C 1
ATOM 782 O O . PHE A 1 99 ? 6.837 5.634 9.619 1.00 92.75 99 PHE A O 1
ATOM 789 N N . LEU A 1 100 ? 5.046 4.378 9.073 1.00 93.19 100 LEU A N 1
ATOM 790 C CA . LEU A 1 100 ? 4.037 5.238 9.662 1.00 93.19 100 LEU A CA 1
ATOM 791 C C . LEU A 1 100 ? 3.321 4.458 10.761 1.00 93.19 100 LEU A C 1
ATOM 793 O O . LEU A 1 100 ? 2.705 3.422 10.495 1.00 93.19 100 LEU A O 1
ATOM 797 N N . ASP A 1 101 ? 3.417 4.943 11.994 1.00 92.88 101 ASP A N 1
ATOM 798 C CA . ASP A 1 101 ? 2.689 4.350 13.113 1.00 92.88 101 ASP A CA 1
ATOM 799 C C . ASP A 1 101 ? 1.206 4.775 13.107 1.00 92.88 101 ASP A C 1
ATOM 801 O O . ASP A 1 101 ? 0.790 5.707 12.405 1.00 92.88 101 ASP A O 1
ATOM 805 N N . ALA A 1 102 ? 0.384 4.099 13.915 1.00 93.12 102 ALA A N 1
ATOM 806 C CA . ALA A 1 102 ? -1.037 4.424 14.025 1.00 93.12 102 ALA A CA 1
ATOM 807 C C . ALA A 1 102 ? -1.279 5.889 14.443 1.00 93.12 102 ALA A C 1
ATOM 809 O O . ALA A 1 102 ? -2.168 6.547 13.906 1.00 93.12 102 ALA A O 1
ATOM 810 N N . ARG A 1 103 ? -0.491 6.439 15.376 1.00 91.94 103 ARG A N 1
ATOM 811 C CA . ARG A 1 103 ? -0.692 7.806 15.891 1.00 91.94 103 ARG A CA 1
ATOM 812 C C . ARG A 1 103 ? -0.400 8.853 14.819 1.00 91.94 103 ARG A C 1
ATOM 814 O O . ARG A 1 103 ? -1.148 9.817 14.686 1.00 91.94 103 ARG A O 1
ATOM 821 N N . GLN A 1 104 ? 0.676 8.676 14.065 1.00 91.81 104 GLN A N 1
ATOM 822 C CA . GLN A 1 104 ? 1.069 9.527 12.952 1.00 91.81 104 GLN A CA 1
ATOM 823 C C . GLN A 1 104 ? 0.026 9.464 11.839 1.00 91.81 104 GLN A C 1
ATOM 825 O O . GLN A 1 104 ? -0.380 10.513 11.341 1.00 91.81 104 GLN A O 1
ATOM 830 N N . TYR A 1 105 ? -0.468 8.265 11.510 1.00 94.38 105 TYR A N 1
ATOM 831 C CA . TYR A 1 105 ? -1.541 8.106 10.534 1.00 94.38 105 TYR A CA 1
ATOM 832 C C . TYR A 1 105 ? -2.803 8.873 10.949 1.00 94.38 105 TYR A C 1
ATOM 834 O O . TYR A 1 105 ? -3.288 9.699 10.184 1.00 94.38 105 TYR A O 1
ATOM 842 N N . TRP A 1 106 ? -3.311 8.686 12.171 1.00 93.19 106 TRP A N 1
ATOM 843 C CA . TRP A 1 106 ? -4.559 9.338 12.595 1.00 93.19 106 TRP A CA 1
ATOM 844 C C . TRP A 1 106 ? -4.439 10.861 12.786 1.00 93.19 106 TRP A C 1
ATOM 846 O O . TRP A 1 106 ? -5.440 11.566 12.678 1.00 93.19 106 TRP A O 1
ATOM 856 N N . ARG A 1 107 ? -3.227 11.405 12.983 1.00 91.38 107 ARG A N 1
ATOM 857 C CA . ARG A 1 107 ? -2.985 12.864 13.003 1.00 91.38 107 ARG A CA 1
ATOM 858 C C . ARG A 1 107 ? -3.160 13.526 11.638 1.00 91.38 107 ARG A C 1
ATOM 860 O O . ARG A 1 107 ? -3.553 14.688 11.573 1.00 91.38 107 ARG A O 1
ATOM 867 N N . SER A 1 108 ? -2.825 12.819 10.565 1.00 88.56 108 SER A N 1
ATOM 868 C CA . SER A 1 108 ? -2.886 13.324 9.192 1.00 88.56 108 SER A CA 1
ATOM 869 C C . SER A 1 108 ? -3.279 12.200 8.241 1.00 88.56 108 SER A C 1
ATOM 871 O O . SER A 1 108 ? -2.494 11.794 7.382 1.00 88.56 108 SER A O 1
ATOM 873 N N . GLY A 1 109 ? -4.485 11.672 8.454 1.00 88.25 109 GLY A N 1
ATOM 874 C CA . GLY A 1 109 ? -4.995 10.519 7.722 1.00 88.25 109 GLY A CA 1
ATOM 875 C C . GLY A 1 109 ? -5.125 10.799 6.230 1.00 88.25 109 GLY A C 1
ATOM 876 O O . GLY A 1 109 ? -5.401 11.923 5.810 1.00 88.25 109 GLY A O 1
ATOM 877 N N . PHE A 1 110 ? -4.949 9.757 5.431 1.00 92.50 110 PHE A N 1
ATOM 878 C CA . PHE A 1 110 ? -5.070 9.791 3.977 1.00 92.50 110 PHE A CA 1
ATOM 879 C C . PHE A 1 110 ? -5.730 8.501 3.494 1.00 92.50 110 PHE A C 1
ATOM 881 O O . PHE A 1 110 ? -5.809 7.518 4.226 1.00 92.50 110 PHE A O 1
ATOM 888 N N . ARG A 1 111 ? -6.241 8.498 2.266 1.00 92.69 111 ARG A N 1
ATOM 889 C CA . ARG A 1 111 ? -6.881 7.322 1.667 1.00 92.69 111 ARG A CA 1
ATOM 890 C C . ARG A 1 111 ? -6.039 6.796 0.512 1.00 92.69 111 ARG A C 1
ATOM 892 O O . ARG A 1 111 ? -5.181 7.502 -0.011 1.00 92.69 111 ARG A O 1
ATOM 899 N N . SER A 1 112 ? -6.288 5.547 0.138 1.00 93.50 112 SER A N 1
ATOM 900 C CA . SER A 1 112 ? -5.741 4.962 -1.082 1.00 93.50 112 SER A CA 1
ATOM 901 C C . SER A 1 112 ? -6.332 5.677 -2.299 1.00 93.50 112 SER A C 1
ATOM 903 O O . SER A 1 112 ? -7.552 5.801 -2.398 1.00 93.50 112 SER A O 1
ATOM 905 N N . ALA A 1 113 ? -5.472 6.128 -3.211 1.00 93.00 113 ALA A N 1
ATOM 906 C CA . ALA A 1 113 ? -5.872 6.715 -4.486 1.00 93.00 113 ALA A CA 1
ATOM 907 C C . ALA A 1 113 ? -6.391 5.629 -5.440 1.00 93.00 113 ALA A C 1
ATOM 909 O O . ALA A 1 113 ? -7.403 5.809 -6.113 1.00 93.00 113 ALA A O 1
ATOM 910 N N . LEU A 1 114 ? -5.719 4.473 -5.454 1.00 93.44 114 LEU A N 1
ATOM 911 C CA . LEU A 1 114 ? -6.180 3.258 -6.120 1.00 93.44 114 LEU A CA 1
ATOM 912 C C . LEU A 1 114 ? -6.053 2.075 -5.165 1.00 93.44 114 LEU A C 1
ATOM 914 O O . LEU A 1 114 ? -5.090 1.967 -4.404 1.00 93.44 114 LEU A O 1
ATOM 918 N N . THR A 1 115 ? -7.041 1.189 -5.216 1.00 94.00 115 THR A N 1
ATOM 919 C CA . THR A 1 115 ? -7.082 -0.018 -4.380 1.00 94.00 115 THR A CA 1
ATOM 920 C C . THR A 1 115 ? -6.595 -1.231 -5.156 1.00 94.00 115 THR A C 1
ATOM 922 O O . THR A 1 115 ? -6.799 -1.308 -6.368 1.00 94.00 115 THR A O 1
ATOM 925 N N . SER A 1 116 ? -6.061 -2.237 -4.461 1.00 92.62 116 SER A N 1
ATOM 926 C CA . SER A 1 116 ? -5.577 -3.499 -5.064 1.00 92.62 116 SER A CA 1
ATOM 927 C C . SER A 1 116 ? -6.579 -4.220 -5.985 1.00 92.62 116 SER A C 1
ATOM 929 O O . SER A 1 116 ? -6.189 -5.030 -6.825 1.00 92.62 116 SER A O 1
ATOM 931 N N . ARG A 1 117 ? -7.878 -3.907 -5.890 1.00 92.12 117 ARG A N 1
ATOM 932 C CA . ARG A 1 117 ? -8.933 -4.423 -6.781 1.00 92.12 117 ARG A CA 1
ATOM 933 C C . ARG A 1 117 ? -8.862 -3.880 -8.211 1.00 92.12 117 ARG A C 1
ATOM 935 O O . ARG A 1 117 ? -9.475 -4.458 -9.098 1.00 92.12 117 ARG A O 1
ATOM 942 N N . GLN A 1 118 ? -8.159 -2.771 -8.423 1.00 93.06 118 GLN A N 1
ATOM 943 C CA . GLN A 1 118 ? -8.029 -2.083 -9.713 1.00 93.06 118 GLN A CA 1
ATOM 944 C C . GLN A 1 118 ? -6.726 -2.446 -10.443 1.00 93.06 118 GLN A C 1
ATOM 946 O O . GLN A 1 118 ? -6.367 -1.794 -11.422 1.00 93.06 118 GLN A O 1
ATOM 951 N N . LEU A 1 119 ? -6.000 -3.460 -9.963 1.00 94.75 119 LEU A N 1
ATOM 952 C CA . LEU A 1 119 ? -4.795 -3.953 -10.621 1.00 94.75 119 LEU A CA 1
ATOM 953 C C . LEU A 1 119 ? -5.137 -4.619 -11.956 1.00 94.75 119 LEU A C 1
ATOM 955 O O . LEU A 1 119 ? -6.043 -5.448 -12.045 1.00 94.75 119 LEU A O 1
ATOM 959 N N . VAL A 1 120 ? -4.358 -4.286 -12.980 1.00 95.06 120 VAL A N 1
ATOM 960 C CA . VAL A 1 120 ? -4.466 -4.837 -14.332 1.00 95.06 120 VAL A CA 1
ATOM 961 C C . VAL A 1 120 ? -3.215 -5.647 -14.646 1.00 95.06 120 VAL A C 1
ATOM 963 O O . VAL A 1 120 ? -2.131 -5.365 -14.133 1.00 95.06 120 VAL A O 1
ATOM 966 N N . LYS A 1 121 ? -3.371 -6.675 -15.480 1.00 96.31 121 LYS A N 1
ATOM 967 C CA . LYS A 1 121 ? -2.276 -7.535 -15.922 1.00 96.31 121 LYS A CA 1
ATOM 968 C C . LYS A 1 121 ? -1.485 -6.899 -17.065 1.00 96.31 121 LYS A C 1
ATOM 970 O O . LYS A 1 121 ? -2.050 -6.370 -18.025 1.00 96.31 121 LYS A O 1
ATOM 975 N N . TYR A 1 122 ? -0.172 -7.011 -16.957 1.00 97.12 122 TYR A N 1
ATOM 976 C CA . TYR A 1 122 ? 0.819 -6.589 -17.930 1.00 97.12 122 TYR A CA 1
ATOM 977 C C . TYR A 1 122 ? 1.707 -7.773 -18.300 1.00 97.12 122 TYR A C 1
ATOM 979 O O . TYR A 1 122 ? 2.077 -8.566 -17.435 1.00 97.12 122 TYR A O 1
ATOM 987 N N . PHE A 1 123 ? 2.070 -7.864 -19.574 1.00 97.12 123 PHE A N 1
ATOM 988 C CA . PHE A 1 123 ? 3.149 -8.728 -20.039 1.00 97.12 123 PHE A CA 1
ATOM 989 C C . PHE A 1 123 ? 4.466 -7.968 -20.011 1.00 97.12 123 PHE A C 1
ATOM 991 O O . PHE A 1 123 ? 4.525 -6.820 -20.455 1.00 97.12 123 PHE A O 1
ATOM 998 N N . VAL A 1 124 ? 5.510 -8.621 -19.508 1.00 97.38 124 VAL A N 1
ATOM 999 C CA . VAL A 1 124 ? 6.873 -8.094 -19.472 1.00 97.38 124 VAL A CA 1
ATOM 1000 C C . VAL A 1 124 ? 7.627 -8.588 -20.700 1.00 97.38 124 VAL A C 1
ATOM 1002 O O . VAL A 1 124 ? 7.807 -9.790 -20.880 1.00 97.38 124 VAL A O 1
ATOM 1005 N N . PHE A 1 125 ? 8.067 -7.662 -21.545 1.00 96.44 125 PHE A 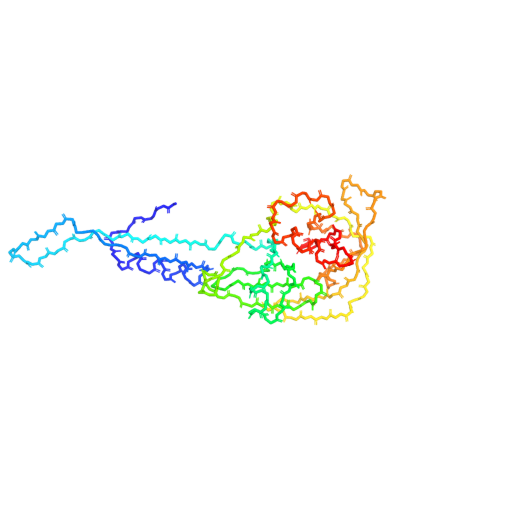N 1
ATOM 1006 C CA . PHE A 1 125 ? 8.816 -7.964 -22.766 1.00 96.44 125 PHE A CA 1
ATOM 1007 C C . PHE A 1 125 ? 10.316 -7.920 -22.532 1.00 96.44 125 PHE A C 1
ATOM 1009 O O . PHE A 1 125 ? 11.026 -8.803 -23.000 1.00 96.44 125 PHE A O 1
ATOM 1016 N N . ASP A 1 126 ? 10.776 -6.919 -21.787 1.00 97.06 126 ASP A N 1
ATOM 1017 C CA . ASP A 1 126 ? 12.190 -6.736 -21.494 1.00 97.06 126 ASP A CA 1
ATOM 1018 C C . ASP A 1 126 ? 12.397 -6.143 -20.098 1.00 97.06 126 ASP A C 1
ATOM 1020 O O . ASP A 1 126 ? 11.527 -5.439 -19.570 1.00 97.06 126 ASP A O 1
ATOM 1024 N N . VAL A 1 127 ? 13.543 -6.460 -19.495 1.00 97.06 127 VAL A N 1
ATOM 1025 C CA . VAL A 1 127 ? 13.935 -6.010 -18.156 1.00 97.06 127 VAL A CA 1
ATOM 1026 C C . VAL A 1 127 ? 15.396 -5.586 -18.188 1.00 97.06 127 VAL A C 1
ATOM 1028 O O . VAL A 1 127 ? 16.291 -6.414 -18.352 1.00 97.06 127 VAL A O 1
ATOM 1031 N N . GLU A 1 128 ? 15.642 -4.300 -17.962 1.00 96.50 128 GLU A N 1
ATOM 1032 C CA . GLU A 1 128 ? 16.994 -3.774 -17.825 1.00 96.50 128 GLU A CA 1
ATOM 1033 C C . GLU A 1 128 ? 17.639 -4.218 -16.499 1.00 96.50 128 GLU A C 1
ATOM 1035 O O . GLU A 1 128 ? 16.950 -4.387 -15.478 1.00 96.50 128 GLU A O 1
ATOM 1040 N N . PRO A 1 129 ? 18.977 -4.379 -16.473 1.00 93.75 129 PRO A N 1
ATOM 1041 C CA . PRO A 1 129 ? 19.690 -4.724 -15.252 1.00 93.75 129 PRO A CA 1
ATOM 1042 C C . PRO A 1 129 ? 19.419 -3.694 -14.137 1.00 93.75 129 PRO A C 1
ATOM 1044 O O . PRO A 1 129 ? 19.320 -2.497 -14.417 1.00 93.75 129 PRO A O 1
ATOM 1047 N N . PRO A 1 130 ? 19.308 -4.130 -12.867 1.00 92.56 130 PRO A N 1
ATOM 1048 C CA . PRO A 1 130 ? 19.048 -3.225 -11.756 1.00 92.56 130 PRO A CA 1
ATOM 1049 C C . PRO A 1 130 ? 20.067 -2.092 -11.635 1.00 92.56 130 PRO A C 1
ATOM 1051 O O . PRO A 1 130 ? 21.271 -2.322 -11.543 1.00 92.56 130 PRO A O 1
ATOM 1054 N N . VAL A 1 131 ? 19.561 -0.864 -11.560 1.00 91.62 131 VAL A N 1
ATOM 1055 C CA . VAL A 1 131 ? 20.346 0.365 -11.364 1.00 91.62 131 VAL A CA 1
ATOM 1056 C C . VAL A 1 131 ? 20.626 0.607 -9.877 1.00 91.62 131 VAL A C 1
ATOM 1058 O O . VAL A 1 131 ? 21.596 1.267 -9.511 1.00 91.62 131 VAL A O 1
ATOM 1061 N N . GLY A 1 132 ? 19.784 0.062 -8.998 1.00 91.25 132 GLY A N 1
ATOM 1062 C CA . GLY A 1 132 ? 19.951 0.162 -7.554 1.00 91.25 132 GLY A CA 1
ATOM 1063 C C . GLY A 1 132 ? 19.142 -0.889 -6.812 1.00 91.25 132 GLY A C 1
ATOM 1064 O O . GLY A 1 132 ? 18.128 -1.375 -7.309 1.00 91.25 132 GLY A O 1
ATOM 1065 N N . GLU A 1 133 ? 19.581 -1.231 -5.607 1.00 93.38 133 GLU A N 1
ATOM 1066 C CA . GLU A 1 133 ? 18.915 -2.206 -4.750 1.00 93.38 133 GLU A CA 1
ATOM 1067 C C . GLU A 1 133 ? 18.710 -1.630 -3.351 1.00 93.38 133 GLU A C 1
ATOM 1069 O O . GLU A 1 133 ? 19.535 -0.869 -2.844 1.00 93.38 133 GLU A O 1
ATOM 1074 N N . ALA A 1 134 ? 17.607 -2.007 -2.714 1.00 91.62 134 ALA A N 1
ATOM 1075 C CA . ALA A 1 134 ? 17.319 -1.648 -1.336 1.00 91.62 134 ALA A CA 1
ATOM 1076 C C . ALA A 1 134 ? 16.623 -2.811 -0.633 1.00 91.62 134 ALA A C 1
ATOM 1078 O O . ALA A 1 134 ? 15.766 -3.477 -1.212 1.00 91.62 134 ALA A O 1
ATOM 1079 N N . THR A 1 135 ? 16.950 -3.027 0.638 1.00 89.94 135 THR A N 1
ATOM 1080 C CA . THR A 1 135 ? 16.237 -3.987 1.484 1.00 89.94 135 THR A CA 1
ATOM 1081 C C . THR A 1 135 ? 15.383 -3.220 2.476 1.00 89.94 135 THR A C 1
ATOM 1083 O O . THR A 1 135 ? 15.902 -2.518 3.342 1.00 89.94 135 THR A O 1
ATOM 1086 N N . VAL A 1 136 ? 14.065 -3.360 2.364 1.00 82.62 136 VAL A N 1
ATOM 1087 C CA . VAL A 1 136 ? 13.090 -2.648 3.195 1.00 82.62 136 VAL A CA 1
ATOM 1088 C C . VAL A 1 136 ? 12.187 -3.664 3.877 1.00 82.62 136 VAL A C 1
ATOM 1090 O O . VAL A 1 136 ? 11.535 -4.474 3.222 1.00 82.62 136 VAL A O 1
ATOM 1093 N N . GLY A 1 137 ? 12.138 -3.633 5.212 1.00 72.88 137 GLY A N 1
ATOM 1094 C CA . GLY A 1 137 ? 11.252 -4.510 5.987 1.00 72.88 137 GLY A CA 1
ATOM 1095 C C . GLY A 1 137 ? 11.515 -6.008 5.778 1.00 72.88 137 GLY A C 1
ATOM 1096 O O . GLY A 1 137 ? 10.582 -6.805 5.861 1.00 72.88 137 GLY A O 1
ATOM 1097 N N . GLY A 1 138 ? 12.763 -6.380 5.468 1.00 82.12 138 GLY A N 1
ATOM 1098 C CA . GLY A 1 138 ? 13.168 -7.757 5.166 1.00 82.12 138 GLY A CA 1
ATOM 1099 C C . GLY A 1 138 ? 12.847 -8.224 3.742 1.00 82.12 138 GLY A C 1
ATOM 1100 O O . GLY A 1 138 ? 13.085 -9.385 3.430 1.00 82.12 138 GLY A O 1
ATOM 1101 N N . GLN A 1 139 ? 12.320 -7.345 2.884 1.00 86.88 139 GLN A N 1
ATOM 1102 C CA . GLN A 1 139 ? 12.086 -7.617 1.467 1.00 86.88 139 GLN A CA 1
ATOM 1103 C C . GLN A 1 139 ? 13.123 -6.890 0.618 1.00 86.88 139 GLN A C 1
ATOM 1105 O O . GLN A 1 139 ? 13.427 -5.721 0.869 1.00 86.88 139 GLN A O 1
ATOM 1110 N N . LYS A 1 140 ? 13.673 -7.592 -0.374 1.00 92.50 140 LYS A N 1
ATOM 111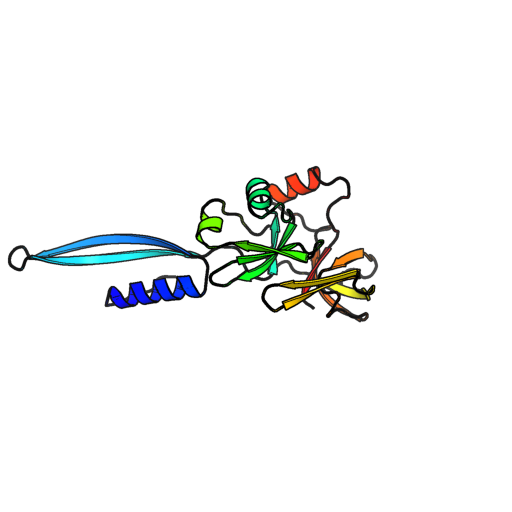1 C CA . LYS A 1 140 ? 14.577 -7.000 -1.357 1.00 92.50 140 LYS A CA 1
ATOM 1112 C C . LYS A 1 140 ? 13.743 -6.268 -2.407 1.00 92.50 140 LYS A C 1
ATOM 1114 O O . LYS A 1 140 ? 12.700 -6.752 -2.826 1.00 92.50 140 LYS A O 1
ATOM 1119 N N . TYR A 1 141 ? 14.222 -5.115 -2.834 1.00 95.19 141 TYR A N 1
ATOM 1120 C CA . TYR A 1 141 ? 13.705 -4.363 -3.963 1.00 95.19 141 TYR A CA 1
ATOM 1121 C C . TYR A 1 141 ? 14.868 -3.993 -4.866 1.00 95.19 141 TYR A C 1
ATOM 1123 O O . TYR A 1 141 ? 15.988 -3.776 -4.399 1.00 95.19 141 TYR A O 1
ATOM 1131 N N . ALA A 1 142 ? 14.600 -3.935 -6.162 1.00 95.81 142 ALA A N 1
ATOM 1132 C CA . ALA A 1 142 ? 15.603 -3.581 -7.148 1.00 95.81 142 ALA A CA 1
ATOM 1133 C C . ALA A 1 142 ? 14.960 -2.712 -8.217 1.00 95.81 142 ALA A C 1
ATOM 1135 O O . ALA A 1 142 ? 13.900 -3.044 -8.749 1.00 95.81 142 ALA A O 1
ATOM 1136 N N . LEU A 1 143 ? 15.596 -1.578 -8.467 1.00 96.44 143 LEU A N 1
ATOM 1137 C CA . LEU A 1 143 ? 15.132 -0.554 -9.372 1.00 96.44 143 LEU A CA 1
ATOM 1138 C C . LEU A 1 143 ? 15.609 -0.898 -10.777 1.00 96.44 143 LEU A C 1
ATOM 1140 O O . LEU A 1 143 ? 16.808 -0.852 -11.038 1.00 96.44 143 LEU A O 1
ATOM 1144 N N . SER A 1 144 ? 14.676 -1.209 -11.665 1.00 96.50 144 SER A N 1
ATOM 1145 C CA . SER A 1 144 ? 14.947 -1.516 -13.072 1.00 96.50 144 SER A CA 1
ATOM 1146 C C . SER A 1 144 ? 13.985 -0.753 -13.970 1.00 96.50 144 SER A C 1
ATOM 1148 O O . SER A 1 144 ? 12.908 -0.342 -13.530 1.00 96.50 144 SER A O 1
ATOM 1150 N N . TYR A 1 145 ? 14.354 -0.602 -15.236 1.00 96.19 145 TYR A N 1
ATOM 1151 C CA . TYR A 1 145 ? 13.414 -0.235 -16.288 1.00 96.19 145 TYR A CA 1
ATOM 1152 C C . TYR A 1 145 ? 12.878 -1.497 -16.949 1.00 96.19 145 TYR A C 1
ATOM 1154 O O . TYR A 1 145 ? 13.595 -2.484 -17.108 1.00 96.19 145 TYR A O 1
ATOM 1162 N N . VAL A 1 146 ? 11.592 -1.484 -17.278 1.00 97.00 146 VAL A N 1
ATOM 1163 C CA . VAL A 1 146 ? 10.918 -2.611 -17.917 1.00 97.00 146 VAL A CA 1
ATOM 1164 C C . VAL A 1 146 ? 10.077 -2.135 -19.081 1.00 97.00 146 VAL A C 1
ATOM 1166 O O . VAL A 1 146 ? 9.405 -1.102 -19.004 1.00 97.00 146 VAL A O 1
ATOM 1169 N N . GLN A 1 147 ? 10.087 -2.932 -20.142 1.00 97.25 147 GLN A N 1
ATOM 1170 C CA . GLN A 1 147 ? 9.172 -2.777 -21.255 1.00 97.25 147 GLN A CA 1
ATOM 1171 C C . GLN A 1 147 ? 7.970 -3.686 -21.029 1.00 97.25 147 GLN A C 1
ATOM 1173 O O . GLN A 1 147 ? 8.112 -4.904 -20.905 1.00 97.25 147 GLN A O 1
ATOM 1178 N N . ILE A 1 148 ? 6.781 -3.095 -20.973 1.00 96.62 148 ILE A N 1
ATOM 1179 C CA . ILE A 1 148 ? 5.538 -3.813 -20.696 1.00 96.62 148 ILE A CA 1
ATOM 1180 C C . ILE A 1 148 ? 4.449 -3.456 -21.699 1.00 96.62 148 ILE A C 1
ATOM 1182 O O . ILE A 1 148 ? 4.433 -2.355 -22.238 1.00 96.62 148 ILE A O 1
ATOM 1186 N N . ALA A 1 149 ? 3.488 -4.351 -21.899 1.00 96.12 149 ALA A N 1
ATOM 1187 C CA . ALA A 1 149 ? 2.223 -4.016 -22.552 1.00 96.12 149 ALA A CA 1
ATOM 1188 C C . ALA A 1 149 ? 1.061 -4.556 -21.726 1.00 96.12 149 ALA A C 1
ATOM 1190 O O . ALA A 1 149 ? 1.205 -5.550 -21.008 1.00 96.12 149 ALA A O 1
ATOM 1191 N N . ARG A 1 150 ? -0.093 -3.891 -21.792 1.00 94.25 150 ARG A N 1
ATOM 1192 C CA . ARG A 1 150 ? -1.285 -4.389 -21.101 1.00 94.25 150 ARG A CA 1
ATOM 1193 C C . ARG A 1 150 ? -1.719 -5.692 -21.765 1.00 94.25 150 ARG A C 1
ATOM 1195 O O . ARG A 1 150 ? -1.731 -5.777 -22.985 1.00 94.25 150 ARG A O 1
ATOM 1202 N N . GLU A 1 151 ? -2.120 -6.693 -20.987 1.00 92.88 151 GLU A N 1
ATOM 1203 C CA . GLU A 1 151 ? -2.540 -7.987 -21.555 1.00 92.88 151 GLU A CA 1
ATOM 1204 C C . GLU A 1 151 ? -3.727 -7.845 -22.525 1.00 92.88 151 GLU A C 1
ATOM 1206 O O . GLU A 1 151 ? -3.794 -8.541 -23.533 1.00 92.88 151 GLU A O 1
ATOM 1211 N N . SER A 1 152 ? -4.626 -6.892 -22.270 1.00 91.00 152 SER A N 1
ATOM 1212 C CA . SER A 1 152 ? -5.754 -6.581 -23.154 1.00 91.00 152 SER A CA 1
ATOM 1213 C C . SER A 1 152 ? -5.388 -5.746 -24.388 1.00 91.00 152 SER A C 1
ATOM 1215 O O . SER A 1 152 ? -6.224 -5.606 -25.274 1.00 91.00 152 SER A O 1
ATOM 1217 N N . ASP A 1 153 ? -4.200 -5.137 -24.426 1.00 88.50 153 ASP A N 1
ATOM 1218 C CA . ASP A 1 153 ? -3.748 -4.261 -25.513 1.00 88.50 153 ASP A CA 1
ATOM 1219 C C . ASP A 1 153 ? -2.225 -4.357 -25.679 1.00 88.50 153 ASP A C 1
ATOM 1221 O O . ASP A 1 153 ? -1.449 -3.534 -25.187 1.00 88.50 153 ASP A O 1
ATOM 1225 N N . ILE A 1 154 ? -1.804 -5.412 -26.376 1.00 84.88 154 ILE A N 1
ATOM 1226 C CA . ILE A 1 154 ? -0.391 -5.707 -26.640 1.00 84.88 154 ILE A CA 1
ATOM 1227 C C . ILE A 1 154 ? 0.208 -4.718 -27.658 1.00 84.88 154 ILE A C 1
ATOM 1229 O O . ILE A 1 154 ? 1.425 -4.555 -27.721 1.00 84.88 154 ILE A O 1
ATOM 1233 N N . GLY A 1 155 ? -0.630 -4.024 -28.437 1.00 85.25 155 GLY A N 1
ATOM 1234 C CA . GLY A 1 155 ? -0.180 -3.087 -29.468 1.00 85.25 155 GLY A CA 1
ATOM 1235 C C . GLY A 1 155 ? 0.491 -1.833 -28.904 1.00 85.25 155 GLY A C 1
ATOM 1236 O O . GLY A 1 155 ? 1.268 -1.187 -29.609 1.00 85.25 155 GLY A O 1
ATOM 1237 N N . LYS A 1 156 ? 0.229 -1.499 -27.634 1.00 89.00 156 LYS A N 1
ATOM 1238 C CA . LYS A 1 156 ? 0.801 -0.334 -26.962 1.00 89.00 156 LYS A CA 1
ATOM 1239 C C . LYS A 1 156 ? 1.774 -0.745 -25.861 1.00 89.00 156 LYS A C 1
ATOM 1241 O O . LYS A 1 156 ? 1.379 -1.198 -24.788 1.00 89.00 156 LYS A O 1
ATOM 1246 N N . MET A 1 157 ? 3.056 -0.521 -26.128 1.00 92.81 157 MET A N 1
ATOM 1247 C CA . MET A 1 157 ? 4.132 -0.765 -25.172 1.00 92.81 157 MET A CA 1
ATOM 1248 C C . MET A 1 157 ? 4.431 0.485 -24.342 1.00 92.81 157 MET A C 1
ATOM 1250 O O . MET A 1 157 ? 4.411 1.608 -24.846 1.00 92.81 157 MET A O 1
ATOM 1254 N N . PHE A 1 158 ? 4.739 0.269 -23.069 1.00 94.25 158 PHE A N 1
ATOM 1255 C CA . PHE A 1 158 ? 5.170 1.276 -22.111 1.00 94.25 158 PHE A CA 1
ATOM 1256 C C . PHE A 1 158 ? 6.565 0.929 -21.601 1.00 94.25 158 PHE A C 1
ATOM 1258 O O . PHE A 1 158 ? 6.870 -0.240 -21.362 1.00 94.25 158 PHE A O 1
ATOM 1265 N N . TYR A 1 159 ? 7.382 1.956 -21.390 1.00 94.62 159 TYR A N 1
ATOM 1266 C CA . TYR A 1 159 ? 8.672 1.843 -20.722 1.00 94.62 159 TYR A CA 1
ATOM 1267 C C . TYR A 1 159 ? 8.540 2.476 -19.347 1.00 94.62 159 TYR A C 1
ATOM 1269 O O . TYR A 1 159 ? 8.416 3.693 -19.235 1.00 94.62 159 TYR A O 1
ATOM 1277 N N . VAL A 1 160 ? 8.519 1.651 -18.302 1.00 95.12 160 VAL A N 1
ATOM 1278 C CA . VAL A 1 160 ? 8.269 2.121 -16.935 1.00 95.12 160 VAL A CA 1
ATOM 1279 C C . VAL A 1 160 ? 9.377 1.690 -15.993 1.00 95.12 160 VAL A C 1
ATOM 1281 O O . VAL A 1 160 ? 10.012 0.651 -16.164 1.00 95.12 160 VAL A O 1
ATOM 1284 N N . GLN A 1 161 ? 9.592 2.494 -14.960 1.00 94.75 161 GLN A N 1
ATOM 1285 C CA . GLN A 1 161 ? 10.488 2.144 -13.871 1.00 94.75 161 GLN A CA 1
ATOM 1286 C C . GLN A 1 161 ? 9.750 1.282 -12.840 1.00 94.75 161 GLN A C 1
ATOM 1288 O O . GLN A 1 161 ? 8.592 1.542 -12.507 1.00 94.75 161 GLN A O 1
ATOM 1293 N N . THR A 1 162 ? 10.416 0.259 -12.311 1.00 95.88 162 THR A N 1
ATOM 1294 C CA . THR A 1 162 ? 9.836 -0.683 -11.350 1.00 95.88 162 THR A CA 1
ATOM 1295 C C . THR A 1 162 ? 10.792 -0.993 -10.206 1.00 95.88 162 THR A C 1
ATOM 1297 O O . THR A 1 162 ? 12.004 -1.041 -10.386 1.00 95.88 162 THR A O 1
ATOM 1300 N N . HIS A 1 163 ? 10.225 -1.268 -9.032 1.00 95.56 163 HIS A N 1
ATOM 1301 C C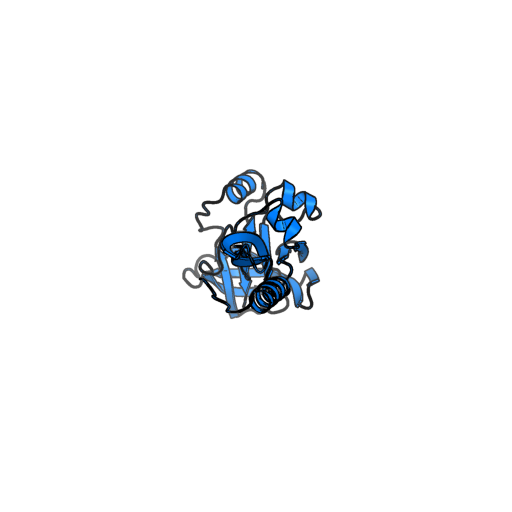A . HIS A 1 163 ? 10.934 -1.737 -7.838 1.00 95.56 163 HIS A CA 1
ATOM 1302 C C . HIS A 1 163 ? 11.070 -3.273 -7.781 1.00 95.56 163 HIS A C 1
ATOM 1304 O O . HIS A 1 163 ? 11.658 -3.829 -6.846 1.00 95.56 163 HIS A O 1
ATOM 1310 N N . LEU A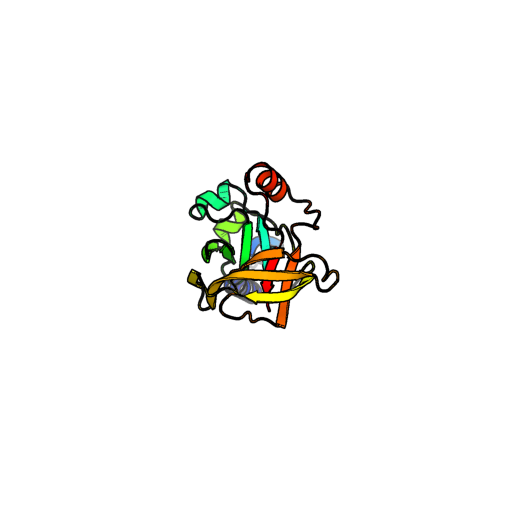 1 164 ? 10.521 -3.970 -8.782 1.00 96.00 164 LEU A N 1
ATOM 1311 C CA . LEU A 1 164 ? 10.466 -5.430 -8.883 1.00 96.00 164 LEU A CA 1
ATOM 1312 C C . LEU A 1 164 ? 11.570 -6.018 -9.784 1.00 96.00 164 LEU A C 1
ATOM 1314 O O . LEU A 1 164 ? 11.481 -7.177 -10.184 1.00 96.00 164 LEU A O 1
ATOM 1318 N N . GLY A 1 165 ? 12.628 -5.262 -10.091 1.00 95.00 165 GLY A N 1
ATOM 1319 C CA . GLY A 1 165 ? 13.681 -5.668 -11.037 1.00 95.00 165 GLY A CA 1
ATOM 1320 C C . GLY A 1 165 ? 14.425 -6.959 -10.673 1.00 95.00 165 GLY A C 1
ATOM 1321 O O . GLY A 1 165 ? 14.979 -7.627 -11.533 1.00 95.00 165 GLY A O 1
ATOM 1322 N N . HIS A 1 166 ? 14.397 -7.359 -9.401 1.00 93.81 166 HIS A N 1
ATOM 1323 C CA . HIS A 1 166 ? 15.046 -8.578 -8.915 1.00 93.81 166 HIS A CA 1
ATOM 1324 C C . HIS A 1 166 ? 14.212 -9.851 -9.140 1.00 93.81 166 HIS A C 1
ATOM 1326 O O . HIS A 1 166 ? 14.753 -10.950 -9.019 1.00 93.81 166 HIS A O 1
ATOM 1332 N N . ILE A 1 167 ? 12.909 -9.723 -9.427 1.00 95.56 167 ILE A N 1
ATOM 1333 C CA . ILE A 1 167 ? 11.995 -10.864 -9.633 1.00 95.56 167 ILE A CA 1
ATOM 1334 C C . ILE A 1 167 ? 11.432 -10.953 -11.048 1.00 95.56 167 ILE A C 1
ATOM 1336 O O . ILE A 1 167 ? 11.058 -12.052 -11.470 1.00 95.56 167 ILE A O 1
ATOM 1340 N N . LEU A 1 168 ? 11.332 -9.824 -11.752 1.00 96.69 168 LEU A N 1
ATOM 1341 C CA . LEU A 1 168 ? 10.786 -9.779 -13.102 1.00 96.69 168 LEU A CA 1
ATOM 1342 C C . LEU A 1 168 ? 11.807 -10.288 -14.116 1.00 96.69 168 LEU A C 1
ATOM 1344 O O . LEU A 1 168 ? 12.996 -9.984 -14.041 1.00 96.69 168 LEU A O 1
ATOM 1348 N N . LYS A 1 169 ? 11.311 -11.053 -15.080 1.00 96.69 169 LYS A N 1
ATOM 1349 C CA . LYS A 1 169 ? 12.035 -11.576 -16.231 1.00 96.69 169 LYS A CA 1
ATOM 1350 C C . LYS A 1 169 ? 11.197 -11.356 -17.496 1.00 96.69 169 LYS A C 1
ATOM 1352 O O . LYS A 1 169 ? 9.966 -11.334 -17.413 1.00 96.69 169 LYS A O 1
ATOM 1357 N N . PRO A 1 170 ? 11.837 -11.239 -18.669 1.00 97.06 170 PRO A N 1
ATOM 1358 C CA . PRO A 1 170 ? 11.136 -11.284 -19.949 1.00 97.06 170 PRO A CA 1
ATOM 1359 C C . PRO A 1 170 ? 10.220 -12.514 -20.054 1.00 97.06 170 PRO A C 1
ATOM 1361 O O . PRO A 1 170 ? 10.629 -13.626 -19.717 1.00 97.06 170 PRO A O 1
ATOM 1364 N N . GLY A 1 171 ? 8.984 -12.312 -20.509 1.00 95.12 171 GLY A N 1
ATOM 1365 C CA . GLY A 1 171 ? 7.941 -13.337 -20.609 1.00 95.12 171 GLY A CA 1
ATOM 1366 C C . GLY A 1 171 ? 7.057 -13.492 -19.365 1.00 95.12 171 GLY A C 1
ATOM 1367 O O . GLY A 1 171 ? 6.064 -14.216 -19.421 1.00 95.12 171 GLY A O 1
ATOM 1368 N N . ASP A 1 172 ? 7.371 -12.814 -18.258 1.00 96.94 172 ASP A N 1
ATOM 1369 C CA . ASP A 1 172 ? 6.525 -12.835 -17.066 1.00 96.94 172 ASP A CA 1
ATOM 1370 C C . ASP A 1 172 ? 5.228 -12.032 -17.249 1.00 96.94 172 ASP A C 1
ATOM 1372 O O . ASP A 1 172 ? 5.142 -11.084 -18.036 1.00 96.94 172 ASP A O 1
ATOM 1376 N N . GLN A 1 173 ? 4.228 -12.374 -16.437 1.00 96.50 173 GLN A N 1
ATOM 1377 C CA . GLN A 1 173 ? 3.068 -11.525 -16.186 1.00 96.50 173 GLN A CA 1
ATOM 1378 C C . GLN A 1 173 ? 3.274 -10.762 -14.877 1.00 96.50 173 GLN A C 1
ATOM 1380 O O . GLN A 1 173 ? 3.835 -11.299 -13.926 1.00 96.50 173 GLN A O 1
ATOM 1385 N N . ALA A 1 174 ? 2.821 -9.512 -14.833 1.00 97.12 174 ALA A N 1
ATOM 1386 C CA . ALA A 1 174 ? 2.836 -8.685 -13.634 1.00 97.12 174 ALA A CA 1
ATOM 1387 C C . ALA A 1 174 ? 1.516 -7.925 -13.486 1.00 97.12 174 ALA A C 1
ATOM 1389 O O . ALA A 1 174 ? 0.887 -7.528 -14.463 1.00 97.12 174 ALA A O 1
ATOM 1390 N N . LEU A 1 175 ? 1.097 -7.692 -12.250 1.00 97.06 175 LEU A N 1
ATOM 1391 C CA . LEU A 1 175 ? -0.044 -6.859 -11.904 1.00 97.06 175 LEU A CA 1
ATOM 1392 C C . LEU A 1 175 ? 0.429 -5.454 -11.543 1.00 97.06 175 LEU A C 1
ATOM 1394 O O . LEU A 1 175 ? 1.340 -5.274 -10.730 1.00 97.06 175 LEU A O 1
ATOM 1398 N N . GLY A 1 176 ? -0.223 -4.451 -12.121 1.00 96.50 176 GLY A N 1
ATOM 1399 C CA . GLY A 1 176 ? 0.101 -3.051 -11.897 1.00 96.50 176 GLY A CA 1
ATOM 1400 C C . GLY A 1 176 ? -1.090 -2.126 -12.077 1.00 96.50 176 GLY A C 1
ATOM 1401 O O . GLY A 1 176 ? -2.123 -2.501 -12.632 1.00 96.50 176 GLY A O 1
ATOM 1402 N N . TYR A 1 177 ? -0.935 -0.897 -11.605 1.00 95.38 177 TYR A N 1
ATOM 1403 C CA . TYR A 1 177 ? -1.903 0.164 -11.838 1.00 95.38 177 TYR A CA 1
ATOM 1404 C C . TYR A 1 177 ? -1.667 0.797 -13.202 1.00 95.38 177 TYR A C 1
ATOM 1406 O O . TYR A 1 177 ? -0.542 1.163 -13.535 1.00 95.38 177 TYR A O 1
ATOM 1414 N N . ASP A 1 178 ? -2.739 0.937 -13.974 1.00 92.56 178 ASP A N 1
ATOM 1415 C CA . ASP A 1 178 ? -2.776 1.746 -15.186 1.00 92.56 178 ASP A CA 1
ATOM 1416 C C . ASP A 1 178 ? -3.021 3.213 -14.830 1.00 92.56 178 ASP A C 1
ATOM 1418 O O . ASP A 1 178 ? -4.161 3.620 -14.646 1.00 92.56 178 ASP A O 1
ATOM 1422 N N . ILE A 1 179 ? -1.969 4.013 -14.723 1.00 89.44 179 ILE A N 1
ATOM 1423 C CA . ILE A 1 179 ? -2.100 5.436 -14.384 1.00 89.44 179 ILE A CA 1
ATOM 1424 C C . ILE A 1 179 ? -2.427 6.267 -15.630 1.00 89.44 179 ILE A C 1
ATOM 1426 O O . ILE A 1 179 ? -3.072 7.310 -15.532 1.00 89.44 179 ILE A O 1
ATOM 1430 N N . TYR A 1 180 ? -2.019 5.791 -16.808 1.00 81.62 180 TYR A N 1
ATOM 1431 C CA . TYR A 1 180 ? -2.319 6.427 -18.084 1.00 81.62 180 TYR A CA 1
ATOM 1432 C C . TYR A 1 180 ? -3.825 6.441 -18.383 1.00 81.62 180 TYR A C 1
ATOM 1434 O O . TYR A 1 180 ? -4.361 7.467 -18.801 1.00 81.62 180 TYR A O 1
ATOM 1442 N N . GLY A 1 181 ? -4.502 5.308 -18.177 1.00 73.69 181 GLY A N 1
ATOM 1443 C CA . GLY A 1 181 ? -5.927 5.138 -18.467 1.00 73.69 181 GLY A CA 1
ATOM 1444 C C . GLY A 1 181 ? -6.867 5.295 -17.269 1.00 73.69 181 GLY A C 1
ATOM 1445 O O . GLY A 1 181 ? -8.070 5.459 -17.479 1.00 73.69 181 GLY A O 1
ATOM 1446 N N . ALA A 1 182 ? -6.377 5.258 -16.022 1.00 76.19 182 ALA A N 1
ATOM 1447 C CA . ALA A 1 182 ? -7.256 5.386 -14.860 1.00 76.19 182 ALA A CA 1
ATOM 1448 C C . ALA A 1 182 ? -7.752 6.824 -14.664 1.00 76.19 182 ALA A C 1
ATOM 1450 O O . ALA A 1 182 ? -6.973 7.762 -14.487 1.00 76.19 182 ALA A O 1
ATOM 1451 N N . ASN A 1 183 ? -9.075 6.979 -14.584 1.00 74.81 183 ASN A N 1
ATOM 1452 C CA . ASN A 1 183 ? -9.693 8.187 -14.053 1.00 74.81 183 ASN A CA 1
ATOM 1453 C C . ASN A 1 183 ? -9.679 8.124 -12.518 1.00 74.81 183 ASN A C 1
ATOM 1455 O O . ASN A 1 183 ? -10.580 7.553 -11.897 1.00 74.81 183 ASN A O 1
ATOM 1459 N N . VAL A 1 184 ? -8.612 8.644 -11.913 1.00 80.50 184 VAL A N 1
ATOM 1460 C CA . VAL A 1 184 ? -8.449 8.652 -10.457 1.00 80.50 184 VAL A CA 1
ATOM 1461 C C . VAL A 1 184 ? -9.146 9.879 -9.880 1.00 80.50 184 VAL A C 1
ATOM 1463 O O . VAL A 1 184 ? -8.655 10.996 -10.016 1.00 80.50 184 VAL A O 1
ATOM 1466 N N . ASN A 1 185 ? -10.283 9.670 -9.217 1.00 82.25 185 ASN A N 1
ATOM 1467 C CA . ASN A 1 185 ? -10.987 10.728 -8.493 1.00 82.25 185 ASN A CA 1
ATOM 1468 C C . ASN A 1 185 ? -10.341 10.957 -7.115 1.00 82.25 185 ASN A C 1
ATOM 1470 O O . ASN A 1 185 ? -10.898 10.574 -6.085 1.00 82.25 185 ASN A O 1
ATOM 1474 N N . ASP A 1 186 ? -9.132 11.520 -7.112 1.00 85.06 186 ASP A N 1
ATOM 1475 C CA . ASP A 1 186 ? -8.385 11.865 -5.904 1.00 85.06 186 ASP A CA 1
ATOM 1476 C C . ASP A 1 186 ? -7.728 13.247 -6.047 1.00 85.06 186 ASP A C 1
ATOM 1478 O O . ASP A 1 186 ? -6.962 13.507 -6.977 1.00 85.06 186 ASP A O 1
ATOM 1482 N N . ASN A 1 187 ? -8.022 14.138 -5.097 1.00 86.88 187 ASN A N 1
ATOM 1483 C CA . ASN A 1 187 ? -7.557 15.525 -5.137 1.00 86.88 187 ASN A CA 1
ATOM 1484 C C . ASN A 1 187 ? -6.029 15.641 -5.040 1.00 86.88 187 ASN A C 1
ATOM 1486 O O . ASN A 1 187 ? -5.452 16.581 -5.585 1.00 86.88 187 ASN A O 1
ATOM 1490 N N . GLU A 1 188 ? -5.360 14.738 -4.315 1.00 88.75 188 GLU A N 1
ATOM 1491 C CA . GLU A 1 188 ? -3.901 14.770 -4.203 1.00 88.75 188 GLU A CA 1
ATOM 1492 C C . GLU A 1 188 ? -3.256 14.266 -5.496 1.00 88.75 188 GLU A C 1
ATOM 1494 O O . GLU A 1 188 ? -2.277 14.859 -5.950 1.00 88.75 188 GLU A O 1
ATOM 1499 N N . MET A 1 189 ? -3.850 13.263 -6.150 1.00 87.19 189 MET A N 1
ATOM 1500 C CA . MET A 1 189 ? -3.437 12.823 -7.487 1.00 87.19 189 MET A CA 1
ATOM 1501 C C . MET A 1 189 ? -3.589 13.918 -8.539 1.00 87.19 189 MET A C 1
ATOM 1503 O O . MET A 1 189 ? -2.692 14.094 -9.362 1.00 87.19 189 MET A O 1
ATOM 1507 N N . GLU A 1 190 ? -4.688 14.673 -8.518 1.00 86.75 190 GLU A N 1
ATOM 1508 C CA . GLU A 1 190 ? -4.899 15.780 -9.454 1.00 86.75 190 GLU A CA 1
ATOM 1509 C C . GLU A 1 190 ? -3.874 16.903 -9.236 1.00 86.75 190 GLU A C 1
ATOM 1511 O O . GLU A 1 190 ? -3.215 17.343 -10.181 1.00 86.75 190 GLU A O 1
ATOM 1516 N N . LYS A 1 191 ? -3.648 17.306 -7.977 1.00 86.81 191 LYS A N 1
ATOM 1517 C CA . LYS A 1 191 ? -2.584 18.264 -7.629 1.00 86.81 191 LYS A CA 1
ATOM 1518 C C . LYS A 1 191 ? -1.218 17.771 -8.082 1.00 86.81 191 LYS A C 1
ATOM 1520 O O . LYS A 1 191 ? -0.433 18.546 -8.631 1.00 86.81 191 LYS A O 1
ATOM 1525 N N . TYR A 1 192 ? -0.930 16.488 -7.870 1.00 85.75 192 TYR A N 1
ATOM 1526 C CA . TYR A 1 192 ? 0.330 15.902 -8.288 1.00 85.75 192 TYR A CA 1
ATOM 1527 C C . TYR A 1 192 ? 0.478 15.941 -9.810 1.00 85.75 192 TYR A C 1
ATOM 1529 O O . TYR A 1 192 ? 1.486 16.449 -10.300 1.00 85.75 192 TYR A O 1
ATOM 1537 N N . ARG A 1 193 ? -0.554 15.532 -10.557 1.00 85.00 193 ARG A N 1
ATOM 1538 C CA . ARG A 1 193 ? -0.598 15.592 -12.024 1.00 85.00 193 ARG A CA 1
ATOM 1539 C C . ARG A 1 193 ? -0.298 16.994 -12.562 1.00 85.00 193 ARG A C 1
ATOM 1541 O O . ARG A 1 193 ? 0.439 17.112 -13.532 1.00 85.00 193 ARG A O 1
ATOM 1548 N N . LEU A 1 194 ? -0.825 18.040 -11.922 1.00 84.38 194 LEU A N 1
ATOM 1549 C CA . LEU A 1 194 ? -0.571 19.437 -12.298 1.00 84.38 194 LEU A CA 1
ATOM 1550 C C . LEU A 1 194 ? 0.841 19.917 -11.920 1.00 84.38 194 LEU A C 1
ATOM 1552 O O . LEU A 1 194 ? 1.399 20.789 -12.582 1.00 84.38 194 LEU A O 1
ATOM 1556 N N . SER A 1 195 ? 1.423 19.367 -10.854 1.00 82.62 195 SER A N 1
ATOM 1557 C CA . SER A 1 195 ? 2.738 19.778 -10.346 1.00 82.62 195 SER A CA 1
ATOM 1558 C C . SER A 1 195 ? 3.926 19.153 -11.088 1.00 82.62 195 SER A C 1
ATOM 1560 O O . SER A 1 195 ? 5.020 19.724 -11.099 1.00 82.62 195 SER A O 1
ATOM 1562 N N . VAL A 1 196 ? 3.746 17.977 -11.698 1.00 81.50 196 VAL A N 1
ATOM 1563 C CA . VAL A 1 196 ? 4.849 17.216 -12.294 1.00 81.50 196 VAL A CA 1
ATOM 1564 C C . VAL A 1 196 ? 5.081 17.639 -13.735 1.00 81.50 196 VAL A C 1
ATOM 1566 O O . VAL A 1 196 ? 4.272 17.375 -14.617 1.00 81.50 196 VAL A O 1
ATOM 1569 N N . LYS A 1 197 ? 6.257 18.218 -13.994 1.00 71.50 197 LYS A N 1
ATOM 1570 C CA . LYS A 1 197 ? 6.671 18.630 -15.345 1.00 71.50 197 LYS A CA 1
ATOM 1571 C C . LYS A 1 197 ? 6.866 17.460 -16.317 1.00 71.50 197 LYS A C 1
ATOM 1573 O O . LYS A 1 197 ? 6.634 17.629 -17.506 1.00 71.50 197 LYS A O 1
ATOM 1578 N N . ASN A 1 198 ? 7.265 16.290 -15.816 1.00 71.44 198 ASN A N 1
ATOM 1579 C CA . ASN A 1 198 ? 7.586 15.113 -16.637 1.00 71.44 198 ASN A CA 1
ATOM 1580 C C . ASN A 1 198 ? 6.400 14.145 -16.809 1.00 71.44 198 ASN A C 1
ATOM 1582 O O . ASN A 1 198 ? 6.595 13.032 -17.284 1.00 71.44 198 ASN A O 1
ATOM 1586 N N . GLY A 1 199 ? 5.187 14.551 -16.418 1.00 75.44 199 GLY A N 1
ATOM 1587 C CA . GLY A 1 199 ? 4.015 13.678 -16.413 1.00 75.44 199 GLY A CA 1
ATOM 1588 C C . GLY A 1 199 ? 4.031 12.617 -15.305 1.00 75.44 199 GLY A C 1
ATOM 1589 O O . GLY A 1 199 ? 5.016 12.426 -14.590 1.00 75.44 199 GLY A O 1
ATOM 1590 N N . LEU A 1 200 ? 2.889 11.951 -15.131 1.00 84.56 200 LEU A N 1
ATOM 1591 C CA . LEU A 1 200 ? 2.774 10.775 -14.267 1.00 84.56 200 LEU A CA 1
ATOM 1592 C C . LEU A 1 200 ? 3.378 9.554 -14.977 1.00 84.56 200 LEU A C 1
ATOM 1594 O O . LEU A 1 200 ? 3.291 9.495 -16.203 1.00 84.56 200 LEU A O 1
ATOM 1598 N N . PRO A 1 201 ? 3.926 8.570 -14.237 1.00 88.56 201 PRO A N 1
ATOM 1599 C CA . PRO A 1 201 ? 4.287 7.289 -14.842 1.00 88.56 201 PRO A CA 1
ATOM 1600 C C . PRO A 1 201 ? 3.052 6.672 -15.499 1.00 88.56 201 PRO A C 1
ATOM 1602 O O . PRO A 1 201 ? 1.950 6.819 -14.979 1.00 88.56 201 PRO A O 1
ATOM 1605 N N . GLU A 1 202 ? 3.217 5.972 -16.615 1.00 90.62 202 GLU A N 1
ATOM 1606 C CA . GLU A 1 202 ? 2.099 5.376 -17.351 1.00 90.62 202 GLU A CA 1
ATOM 1607 C C . GLU A 1 202 ? 1.513 4.174 -16.608 1.00 90.62 202 GLU A C 1
ATOM 1609 O O . GLU A 1 202 ? 0.297 3.968 -16.592 1.00 90.62 202 GLU A O 1
ATOM 1614 N N . ALA A 1 203 ? 2.377 3.401 -15.952 1.00 94.31 203 ALA A N 1
ATOM 1615 C CA . ALA A 1 203 ? 1.989 2.270 -15.131 1.00 94.31 203 ALA A CA 1
ATOM 1616 C C . ALA A 1 203 ? 2.934 2.090 -13.940 1.00 94.31 203 ALA A C 1
ATOM 1618 O O . ALA A 1 203 ? 4.106 2.460 -13.985 1.00 94.31 203 ALA A O 1
ATOM 1619 N N . ILE A 1 204 ? 2.413 1.489 -12.871 1.00 95.50 204 ILE A N 1
ATOM 1620 C CA . ILE A 1 204 ? 3.189 1.128 -11.680 1.00 95.50 204 ILE A CA 1
ATOM 1621 C C . ILE A 1 204 ? 2.956 -0.353 -11.405 1.00 95.50 204 ILE A C 1
ATOM 1623 O O . ILE A 1 204 ? 1.852 -0.743 -11.027 1.00 95.50 204 ILE A O 1
ATOM 1627 N N . LEU A 1 205 ? 3.987 -1.177 -11.593 1.00 96.62 205 LEU A N 1
ATOM 1628 C CA . LEU A 1 205 ? 3.931 -2.606 -11.279 1.00 96.62 205 LEU A CA 1
ATOM 1629 C C . LEU A 1 205 ? 4.006 -2.821 -9.767 1.00 96.62 205 LEU A C 1
ATOM 1631 O O . LEU A 1 205 ? 4.802 -2.173 -9.093 1.00 96.62 205 LEU A O 1
ATOM 1635 N N . ILE A 1 206 ? 3.183 -3.730 -9.249 1.00 96.06 206 ILE A N 1
ATOM 1636 C CA . ILE A 1 206 ? 2.999 -3.960 -7.809 1.00 96.06 206 ILE A CA 1
ATOM 1637 C C . ILE A 1 206 ? 3.369 -5.384 -7.409 1.00 96.06 206 ILE A C 1
ATOM 1639 O O . ILE A 1 206 ? 3.984 -5.587 -6.364 1.00 96.06 206 ILE A O 1
ATOM 1643 N N . LYS A 1 207 ? 3.032 -6.374 -8.240 1.00 93.94 207 LYS A N 1
ATOM 1644 C CA . LYS A 1 207 ? 3.406 -7.773 -8.006 1.00 93.94 207 LYS A CA 1
ATOM 1645 C C . LYS A 1 207 ? 3.569 -8.537 -9.310 1.00 93.94 207 LYS A C 1
ATOM 1647 O O . LYS A 1 207 ? 2.992 -8.151 -10.320 1.00 93.94 207 LYS A O 1
ATOM 1652 N N . LYS A 1 208 ? 4.358 -9.603 -9.257 1.00 92.00 208 LYS A N 1
ATOM 1653 C CA . LYS A 1 208 ? 4.433 -10.632 -10.293 1.00 92.00 208 LYS A CA 1
ATOM 1654 C C . LYS A 1 208 ? 3.300 -11.631 -10.072 1.00 92.00 208 LYS A C 1
ATOM 1656 O O . LYS A 1 208 ? 3.139 -12.048 -8.902 1.00 92.00 208 LYS A O 1
#

Mean predicted aligned error: 5.36 Å

Organism: Noccaea caerulescens (NCBI:txid107243)

Nearest PDB structures (foldseek):
  5h4p-assembly1_w  TM=9.448E-01  e=1.354E-19  Saccharomyces cerevisiae S288C
  6lqm-assembly1_3  TM=9.087E-01  e=4.184E-20  Homo sapiens
  6rzz-assembly1_w  TM=9.365E-01  e=6.365E-19  Saccharomyces cerevisiae
  6n8l-assembly1_v  TM=9.243E-01  e=1.199E-17  Saccharomyces cerevisiae S288C
  6n8o-assembly1_V  TM=9.303E-01  e=2.970E-17  Saccharomyces cerevisiae S288C

Radius of gyration: 22.26 Å; Cα contacts (8 Å, |Δi|>4): 415; chains: 1; bounding box: 48×33×79 Å

pLDDT: mean 92.01, std 5.03, range [71.44, 97.38]